Protein AF-A0A8J5PQI6-F1 (afdb_monomer_lite)

Structure (mmCIF, N/CA/C/O backbone):
data_AF-A0A8J5PQI6-F1
#
_entry.id   AF-A0A8J5PQI6-F1
#
loop_
_atom_site.group_PDB
_atom_site.id
_atom_site.type_symbol
_atom_site.label_atom_id
_atom_site.label_alt_id
_atom_site.label_comp_id
_atom_site.label_asym_id
_atom_site.label_entity_id
_atom_site.label_seq_id
_atom_site.pdbx_PDB_ins_code
_atom_site.Cartn_x
_atom_site.Cartn_y
_atom_site.Cartn_z
_atom_site.occupancy
_atom_site.B_iso_or_equiv
_atom_site.auth_seq_id
_atom_site.auth_comp_id
_atom_site.auth_asym_id
_atom_site.auth_atom_id
_atom_site.pdbx_PDB_model_num
ATOM 1 N N . MET A 1 1 ? -18.866 -1.120 0.565 1.00 41.25 1 MET A N 1
ATOM 2 C CA . MET A 1 1 ? -17.425 -1.013 0.230 1.00 41.25 1 MET A CA 1
ATOM 3 C C . MET A 1 1 ? -17.082 -1.383 -1.228 1.00 41.25 1 MET A C 1
ATOM 5 O O . MET A 1 1 ? -15.916 -1.559 -1.531 1.00 41.25 1 MET A O 1
ATOM 9 N N . ARG A 1 2 ? -18.044 -1.448 -2.173 1.00 30.72 2 ARG A N 1
ATOM 10 C CA . ARG A 1 2 ? -17.753 -1.680 -3.611 1.00 30.72 2 ARG A CA 1
ATOM 11 C C . ARG A 1 2 ? -17.511 -0.399 -4.426 1.00 30.72 2 ARG A C 1
ATOM 13 O O . ARG A 1 2 ? -16.930 -0.459 -5.500 1.00 30.72 2 ARG A O 1
ATOM 20 N N . ILE A 1 3 ? -17.918 0.765 -3.917 1.00 32.34 3 ILE A N 1
ATOM 21 C CA . ILE A 1 3 ? -17.946 2.001 -4.719 1.00 32.34 3 ILE A CA 1
ATOM 22 C C . ILE A 1 3 ? -16.570 2.688 -4.776 1.00 32.34 3 ILE A C 1
ATOM 24 O O . ILE A 1 3 ? -16.193 3.179 -5.831 1.00 32.34 3 ILE A O 1
ATOM 28 N N . CYS A 1 4 ? -15.764 2.646 -3.707 1.00 32.12 4 CYS A N 1
ATOM 29 C CA . CYS A 1 4 ? -14.487 3.379 -3.678 1.00 32.12 4 CYS A CA 1
ATOM 30 C C . CYS A 1 4 ? -13.298 2.649 -4.328 1.00 32.12 4 CYS A C 1
ATOM 32 O O . CYS A 1 4 ? -12.281 3.284 -4.578 1.00 32.12 4 CYS A O 1
ATOM 34 N N . LEU A 1 5 ? -13.414 1.343 -4.601 1.00 39.06 5 LEU A N 1
ATOM 35 C CA . LEU A 1 5 ? -12.342 0.540 -5.210 1.00 39.06 5 LEU A CA 1
ATOM 36 C C . LEU A 1 5 ? -12.597 0.212 -6.690 1.00 39.06 5 LEU A C 1
ATOM 38 O O . LEU A 1 5 ? -11.669 -0.182 -7.383 1.00 39.06 5 LEU A O 1
ATOM 42 N N . SER A 1 6 ? -13.823 0.375 -7.198 1.00 35.00 6 SER A N 1
ATOM 43 C CA . SER A 1 6 ? -14.183 -0.122 -8.538 1.00 35.00 6 SER A CA 1
ATOM 44 C C . SER A 1 6 ? -13.542 0.641 -9.702 1.00 35.00 6 SER A C 1
ATOM 46 O O . SER A 1 6 ? -13.240 0.025 -10.715 1.00 35.00 6 SER A O 1
ATOM 48 N N . LEU A 1 7 ? -13.282 1.946 -9.567 1.00 31.16 7 LEU A N 1
ATOM 49 C CA . LEU A 1 7 ? -12.680 2.741 -10.647 1.00 31.16 7 LEU A CA 1
ATOM 50 C C . LEU A 1 7 ? -11.146 2.710 -10.620 1.00 31.16 7 LEU A C 1
ATOM 52 O O . LEU A 1 7 ? -10.525 2.612 -11.670 1.00 31.16 7 LEU A O 1
ATOM 56 N N . THR A 1 8 ? -10.525 2.695 -9.436 1.00 46.41 8 THR A N 1
ATOM 57 C CA . THR A 1 8 ? -9.061 2.596 -9.321 1.00 46.41 8 THR A CA 1
ATOM 58 C C . THR A 1 8 ? -8.559 1.163 -9.502 1.00 46.41 8 THR A C 1
ATOM 60 O O . THR A 1 8 ? -7.495 0.973 -10.078 1.00 46.41 8 THR A O 1
ATOM 63 N N . SER A 1 9 ? -9.306 0.136 -9.065 1.00 48.19 9 SER A N 1
ATOM 64 C CA . SER A 1 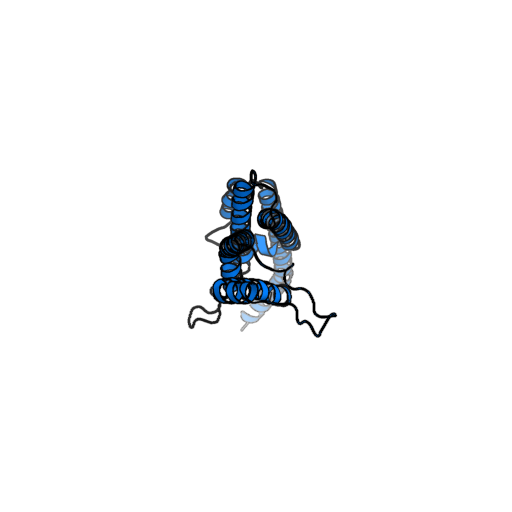9 ? -8.869 -1.263 -9.228 1.00 48.19 9 SER A CA 1
ATOM 65 C C . SER A 1 9 ? -8.753 -1.641 -10.708 1.00 48.19 9 SER A C 1
ATOM 67 O O . SER A 1 9 ? -7.755 -2.229 -11.105 1.00 48.19 9 SER A O 1
ATOM 69 N N . VAL A 1 10 ? -9.696 -1.225 -11.563 1.00 47.88 10 VAL A N 1
ATOM 70 C CA . VAL A 1 10 ? -9.650 -1.558 -13.000 1.00 47.88 10 VAL A CA 1
ATOM 71 C C . VAL A 1 10 ? -8.414 -0.954 -13.680 1.00 47.88 10 VAL A C 1
ATOM 73 O O . VAL A 1 10 ? -7.726 -1.662 -14.403 1.00 47.88 10 VAL A O 1
ATOM 76 N N . GLU A 1 11 ? -8.056 0.302 -13.407 1.00 49.53 11 GLU A N 1
ATOM 77 C CA . GLU A 1 11 ? -6.863 0.930 -14.006 1.00 49.53 11 GLU A CA 1
ATOM 78 C C . GLU A 1 11 ? -5.533 0.382 -13.448 1.00 49.53 11 GLU A C 1
ATOM 80 O O . GLU A 1 11 ? -4.571 0.188 -14.200 1.00 49.53 11 GLU A O 1
ATOM 85 N N . HIS A 1 12 ? -5.471 0.071 -12.148 1.00 55.47 12 HIS A N 1
ATOM 86 C CA . HIS A 1 12 ? -4.276 -0.516 -11.531 1.00 55.47 12 HIS A CA 1
ATOM 87 C C . HIS A 1 12 ? -3.997 -1.940 -12.029 1.00 55.47 12 HIS A C 1
ATOM 89 O O . HIS A 1 12 ? -2.841 -2.288 -12.274 1.00 55.47 12 HIS A O 1
ATOM 95 N N . LEU A 1 13 ? -5.042 -2.742 -12.243 1.00 59.75 13 LEU A N 1
ATOM 96 C CA . LEU A 1 13 ? -4.922 -4.087 -12.807 1.00 59.75 13 LEU A CA 1
ATOM 97 C C . LEU A 1 13 ? -4.457 -4.047 -14.263 1.00 59.75 13 LEU A C 1
ATOM 99 O O . LEU A 1 13 ? -3.536 -4.769 -14.629 1.00 59.75 13 LEU A O 1
ATOM 103 N N . LEU A 1 14 ? -4.990 -3.116 -15.058 1.00 67.75 14 LEU A N 1
ATOM 104 C CA . LEU A 1 14 ? -4.563 -2.925 -16.446 1.00 67.75 14 LEU A CA 1
ATOM 105 C C . LEU A 1 14 ? -3.082 -2.540 -16.566 1.00 67.75 14 LEU A C 1
ATOM 107 O O . LEU A 1 14 ? -2.435 -2.900 -17.547 1.00 67.75 14 LEU A O 1
ATOM 111 N N . THR A 1 15 ? -2.534 -1.809 -15.593 1.00 78.19 15 THR A N 1
ATOM 112 C CA . THR A 1 15 ? -1.112 -1.427 -15.597 1.00 78.19 15 THR A CA 1
ATOM 113 C C . THR A 1 15 ? -0.211 -2.628 -15.306 1.00 78.19 15 THR A C 1
ATOM 115 O O . THR A 1 15 ? 0.784 -2.831 -16.000 1.00 78.19 15 THR A O 1
ATOM 118 N N . TRP A 1 16 ? -0.588 -3.454 -14.327 1.00 85.88 16 TRP A N 1
ATOM 119 C CA . TRP A 1 16 ? 0.110 -4.700 -14.006 1.00 85.88 16 TRP A CA 1
ATOM 120 C C . TRP A 1 16 ? 0.063 -5.707 -15.165 1.00 85.88 16 TRP A C 1
ATOM 122 O O . TRP A 1 16 ? 1.098 -6.240 -15.561 1.00 85.88 16 TRP A O 1
ATOM 132 N N . ASP A 1 17 ? -1.110 -5.900 -15.771 1.00 87.56 17 ASP A N 1
ATOM 133 C CA . ASP A 1 17 ? -1.291 -6.823 -16.895 1.00 87.56 17 ASP A CA 1
ATOM 134 C C . ASP A 1 17 ? -0.472 -6.389 -18.121 1.00 87.56 17 ASP A C 1
ATOM 136 O O . ASP A 1 17 ? 0.133 -7.219 -18.799 1.00 87.56 17 ASP A O 1
ATOM 140 N N . ARG A 1 18 ? -0.384 -5.076 -18.387 1.00 88.88 18 ARG A N 1
ATOM 141 C CA . ARG A 1 18 ? 0.481 -4.528 -19.446 1.00 88.88 18 ARG A CA 1
ATOM 142 C C . ARG A 1 18 ? 1.963 -4.748 -19.163 1.00 88.88 18 ARG A C 1
ATOM 144 O O . ARG A 1 18 ? 2.703 -5.026 -20.102 1.00 88.88 18 ARG A O 1
ATOM 151 N N . LEU A 1 19 ? 2.390 -4.616 -17.908 1.00 91.44 19 LEU A N 1
ATOM 152 C CA . LEU A 1 19 ? 3.777 -4.846 -17.507 1.00 91.44 19 LEU A CA 1
ATOM 153 C C . LEU A 1 19 ? 4.169 -6.315 -17.697 1.00 91.44 19 LEU A C 1
ATOM 155 O O . LEU A 1 19 ? 5.186 -6.587 -18.328 1.00 91.44 19 LEU A O 1
ATOM 159 N N . ILE A 1 20 ? 3.337 -7.251 -17.228 1.00 93.31 20 ILE A N 1
ATOM 160 C CA . ILE A 1 20 ? 3.551 -8.688 -17.458 1.00 93.31 20 ILE A CA 1
ATOM 161 C C . ILE A 1 20 ? 3.620 -8.975 -18.953 1.00 93.31 20 ILE A C 1
ATOM 163 O O . ILE A 1 20 ? 4.583 -9.581 -19.415 1.00 93.31 20 ILE A O 1
ATOM 167 N N . LEU A 1 21 ? 2.637 -8.496 -19.717 1.00 92.81 21 LEU A N 1
ATOM 168 C CA . LEU A 1 21 ? 2.587 -8.732 -21.155 1.00 92.81 21 LEU A CA 1
ATOM 169 C C . LEU A 1 21 ? 3.837 -8.191 -21.865 1.00 92.81 21 LEU A C 1
ATOM 171 O O . LEU A 1 21 ? 4.369 -8.843 -22.761 1.00 92.81 21 LEU A O 1
ATOM 175 N N . ALA A 1 22 ? 4.321 -7.011 -21.471 1.00 93.06 22 ALA A N 1
ATOM 176 C CA . ALA A 1 22 ? 5.539 -6.434 -22.029 1.00 93.06 22 ALA A CA 1
ATOM 177 C C . ALA A 1 22 ? 6.772 -7.306 -21.743 1.00 93.06 22 ALA A C 1
ATOM 179 O O . ALA A 1 22 ? 7.586 -7.510 -22.642 1.00 93.06 22 ALA A O 1
ATOM 180 N N . LEU A 1 23 ? 6.889 -7.851 -20.528 1.00 94.62 23 LEU A N 1
ATOM 181 C CA . LEU A 1 23 ? 7.983 -8.748 -20.147 1.00 94.62 23 LEU A CA 1
ATOM 182 C C . LEU A 1 23 ? 7.899 -10.101 -20.872 1.00 94.62 23 LEU A C 1
ATOM 184 O O . LEU A 1 23 ? 8.908 -10.586 -21.381 1.00 94.62 23 LEU A O 1
ATOM 188 N N . GLU A 1 24 ? 6.705 -10.683 -21.002 1.00 96.00 24 GLU A N 1
ATOM 189 C CA . GLU A 1 24 ? 6.484 -11.928 -21.756 1.00 96.00 24 GLU A CA 1
ATOM 190 C C . GLU A 1 24 ? 6.818 -11.771 -23.246 1.00 96.00 24 GLU A C 1
ATOM 192 O O . GLU A 1 24 ? 7.353 -12.682 -23.879 1.00 96.00 24 GLU A O 1
ATOM 197 N N . LEU A 1 25 ? 6.537 -10.595 -23.812 1.00 96.19 25 LEU A N 1
ATOM 198 C CA . LEU A 1 25 ? 6.816 -10.270 -25.209 1.00 96.19 25 LEU A CA 1
ATOM 199 C C . LEU A 1 25 ? 8.197 -9.641 -25.428 1.00 96.19 25 LEU A C 1
ATOM 201 O O . LEU A 1 25 ? 8.474 -9.210 -26.551 1.00 96.19 25 LEU A O 1
ATOM 205 N N . ARG A 1 26 ? 9.081 -9.613 -24.421 1.00 95.69 26 ARG A N 1
ATOM 206 C CA . ARG A 1 26 ? 10.391 -8.945 -24.495 1.00 95.69 26 ARG A CA 1
ATOM 207 C C . ARG A 1 26 ? 11.166 -9.300 -25.764 1.00 95.69 26 ARG A C 1
ATOM 209 O O . ARG A 1 26 ? 11.516 -8.409 -26.531 1.00 95.69 26 ARG A O 1
ATOM 216 N N . SER A 1 27 ? 11.347 -10.590 -26.058 1.00 95.50 27 SER A N 1
ATOM 217 C CA . SER A 1 27 ? 12.086 -11.028 -27.254 1.00 95.50 27 SER A CA 1
ATOM 218 C C . SER A 1 27 ? 11.424 -10.593 -28.566 1.00 95.50 27 SER A C 1
ATOM 220 O O . SER A 1 27 ? 12.111 -10.282 -29.538 1.00 95.50 27 SER A O 1
ATOM 222 N N . ALA A 1 28 ? 10.089 -10.555 -28.616 1.00 96.31 28 ALA A N 1
ATOM 223 C CA . ALA A 1 28 ? 9.358 -10.090 -29.792 1.00 96.31 28 ALA A CA 1
ATOM 224 C C . ALA A 1 28 ? 9.488 -8.568 -29.969 1.00 96.31 28 ALA A C 1
ATOM 226 O O . ALA A 1 28 ? 9.642 -8.094 -31.096 1.00 96.31 28 ALA A O 1
ATOM 227 N N . ILE A 1 29 ? 9.471 -7.813 -28.867 1.00 95.00 29 ILE A N 1
ATOM 228 C CA . ILE A 1 29 ? 9.641 -6.357 -28.855 1.00 95.00 29 ILE A CA 1
ATOM 229 C C . ILE A 1 29 ? 11.070 -5.980 -29.258 1.00 95.00 29 ILE A C 1
ATOM 231 O O . ILE A 1 29 ? 11.240 -5.151 -30.148 1.00 95.00 29 ILE A O 1
ATOM 235 N N . GLU A 1 30 ? 12.089 -6.623 -28.688 1.00 95.19 30 GLU A N 1
ATOM 236 C CA . GLU A 1 30 ? 13.496 -6.415 -29.062 1.00 95.19 30 GLU A CA 1
ATOM 237 C C . GLU A 1 30 ? 13.727 -6.750 -30.548 1.00 95.19 30 GLU A C 1
ATOM 239 O O . GLU A 1 30 ? 14.368 -5.991 -31.283 1.00 95.19 30 GLU A O 1
ATOM 244 N N . LEU A 1 31 ? 13.130 -7.844 -31.042 1.00 96.06 31 LEU A N 1
ATOM 245 C CA . LEU A 1 31 ? 13.183 -8.191 -32.461 1.00 96.06 31 LEU A CA 1
ATOM 246 C C . LEU A 1 31 ? 12.521 -7.117 -33.334 1.00 96.06 31 LEU A C 1
ATOM 248 O O . LEU A 1 31 ? 13.078 -6.747 -34.370 1.00 96.06 31 LEU A O 1
ATOM 252 N N . TYR A 1 32 ? 11.358 -6.606 -32.930 1.00 94.50 32 TYR A N 1
ATOM 253 C CA . TYR A 1 32 ? 10.675 -5.522 -33.633 1.00 94.50 32 TYR A CA 1
ATOM 254 C C . TYR A 1 32 ? 11.525 -4.247 -33.666 1.00 94.50 32 TYR A C 1
ATOM 256 O O . TYR A 1 32 ? 11.736 -3.701 -34.747 1.00 94.50 32 TYR A O 1
ATOM 264 N N . GLN A 1 33 ? 12.081 -3.821 -32.527 1.00 94.12 33 GLN A N 1
ATOM 265 C CA . GLN A 1 33 ? 12.976 -2.662 -32.428 1.00 94.12 33 GLN A CA 1
ATOM 266 C C . GLN A 1 33 ? 14.192 -2.811 -33.352 1.00 94.12 33 GLN A C 1
ATOM 268 O O . GLN A 1 33 ? 14.524 -1.882 -34.086 1.00 94.12 33 GLN A O 1
ATOM 273 N N . SER A 1 34 ? 14.804 -4.002 -33.401 1.00 93.44 34 SER A N 1
ATOM 274 C CA . SER A 1 34 ? 15.970 -4.270 -34.259 1.00 93.44 34 SER A CA 1
ATOM 275 C C . SER A 1 34 ? 15.668 -4.191 -35.762 1.00 93.44 34 SER A C 1
ATOM 277 O O . SER A 1 34 ? 16.551 -3.889 -36.564 1.00 93.44 34 SER A O 1
ATOM 279 N N . ARG A 1 35 ? 14.423 -4.480 -36.158 1.00 93.38 35 ARG A N 1
ATOM 280 C CA . ARG A 1 35 ? 13.982 -4.515 -37.561 1.00 93.38 35 ARG A CA 1
ATOM 281 C C . ARG A 1 35 ? 13.253 -3.249 -37.993 1.00 93.38 35 ARG A C 1
ATOM 283 O O . ARG A 1 35 ? 12.969 -3.099 -39.182 1.00 93.38 35 ARG A O 1
ATOM 290 N N . TRP A 1 36 ? 12.913 -2.375 -37.053 1.00 91.56 36 TRP A N 1
ATOM 291 C CA . TRP A 1 36 ? 12.122 -1.191 -37.331 1.00 91.56 36 TRP A CA 1
ATOM 292 C C . TRP A 1 36 ? 12.868 -0.238 -38.267 1.00 91.56 36 TRP A C 1
ATOM 294 O O . TRP A 1 36 ? 14.055 0.043 -38.106 1.00 91.56 36 TRP A O 1
ATOM 304 N N . GLN A 1 37 ? 12.141 0.286 -39.249 1.00 87.56 37 GLN A N 1
ATOM 305 C CA . GLN A 1 37 ? 12.618 1.316 -40.160 1.00 87.56 37 GLN A CA 1
ATOM 306 C C . GLN A 1 37 ? 11.510 2.343 -40.344 1.00 87.56 37 GLN A C 1
ATOM 308 O O . GLN A 1 37 ? 10.354 1.975 -40.570 1.00 87.56 37 GLN A O 1
ATOM 313 N N . LYS A 1 38 ? 11.857 3.633 -40.298 1.00 84.38 38 LYS A N 1
ATOM 314 C CA . LYS A 1 38 ? 10.884 4.690 -40.575 1.00 84.38 38 LYS A CA 1
ATOM 315 C C . LYS A 1 38 ? 10.358 4.542 -42.013 1.00 84.38 38 LYS A C 1
ATOM 317 O O . LYS A 1 38 ? 11.173 4.501 -42.943 1.00 84.38 38 LYS A O 1
ATOM 322 N N . PRO A 1 39 ? 9.030 4.498 -42.231 1.00 85.06 39 PRO A N 1
ATOM 323 C CA . PRO A 1 39 ? 8.469 4.454 -43.574 1.00 85.06 39 PRO A CA 1
ATOM 324 C C . PRO A 1 39 ? 8.935 5.657 -44.402 1.00 85.06 39 PRO A C 1
ATOM 326 O O . PRO A 1 39 ? 8.691 6.807 -44.045 1.00 85.06 39 PRO A O 1
ATOM 329 N N . LYS A 1 40 ? 9.600 5.400 -45.535 1.00 80.75 40 LYS A N 1
ATOM 330 C CA . LYS A 1 40 ? 10.146 6.461 -46.404 1.00 80.75 40 LYS A CA 1
ATOM 331 C C . LYS A 1 40 ? 9.062 7.338 -47.042 1.00 80.75 40 LYS A C 1
ATOM 333 O O . LYS A 1 40 ? 9.328 8.490 -47.362 1.00 80.75 40 LYS A O 1
ATOM 338 N N . ASN A 1 41 ? 7.857 6.791 -47.211 1.00 82.50 41 ASN A N 1
ATOM 339 C CA . ASN A 1 41 ? 6.749 7.427 -47.929 1.00 82.50 41 ASN A CA 1
ATOM 340 C C . ASN A 1 41 ? 5.734 8.120 -47.003 1.00 82.50 41 ASN A C 1
ATOM 342 O O . ASN A 1 41 ? 4.740 8.646 -47.492 1.00 82.50 41 ASN A O 1
ATOM 346 N N . ASP A 1 42 ? 5.969 8.121 -45.689 1.00 79.56 42 ASP A N 1
ATOM 347 C CA . ASP A 1 42 ? 5.118 8.794 -44.707 1.00 79.56 42 ASP A CA 1
ATOM 348 C C . ASP A 1 42 ? 5.997 9.645 -43.772 1.00 79.56 42 ASP A C 1
ATOM 350 O O . ASP A 1 42 ? 6.470 9.174 -42.733 1.00 79.56 42 ASP A O 1
ATOM 354 N N . PRO A 1 43 ? 6.282 10.905 -44.147 1.00 72.19 43 PRO A N 1
ATOM 355 C CA . PRO A 1 43 ? 7.120 11.786 -43.340 1.00 72.19 43 PRO A CA 1
ATOM 356 C C . PRO A 1 43 ? 6.465 12.168 -42.002 1.00 72.19 43 PRO A C 1
ATOM 358 O O . PRO A 1 43 ? 7.193 12.509 -41.063 1.00 72.19 43 PRO A O 1
ATOM 361 N N . VAL A 1 44 ? 5.131 12.067 -41.900 1.00 83.06 44 VAL A N 1
ATOM 362 C CA . VAL A 1 44 ? 4.343 12.333 -40.682 1.00 83.06 44 VAL A CA 1
ATOM 363 C C . VAL A 1 44 ? 4.418 11.155 -39.706 1.00 83.06 44 VAL A C 1
ATOM 365 O O . VAL A 1 44 ? 4.156 11.328 -38.515 1.00 83.06 44 VAL A O 1
ATOM 368 N N . HIS A 1 45 ? 4.845 9.977 -40.171 1.00 81.38 45 HIS A N 1
ATOM 369 C CA . HIS A 1 45 ? 4.993 8.805 -39.323 1.00 81.38 45 HIS A CA 1
ATOM 370 C C . HIS A 1 45 ? 5.904 9.092 -38.124 1.00 81.38 45 HIS A C 1
ATOM 372 O O . HIS A 1 45 ? 7.051 9.542 -38.279 1.00 81.38 45 HIS A O 1
ATOM 378 N N . ARG A 1 46 ? 5.387 8.819 -36.919 1.00 84.94 46 ARG A N 1
ATOM 379 C CA . ARG A 1 46 ? 6.122 8.996 -35.663 1.00 84.94 46 ARG A CA 1
ATOM 380 C C . ARG A 1 46 ? 7.397 8.158 -35.700 1.00 84.94 46 ARG A C 1
ATOM 382 O O . ARG A 1 46 ? 7.383 6.987 -36.072 1.00 84.94 46 ARG A O 1
ATOM 389 N N . ASP A 1 47 ? 8.501 8.776 -35.305 1.00 84.75 47 ASP A N 1
ATOM 390 C CA . ASP A 1 47 ? 9.763 8.076 -35.104 1.00 84.75 47 ASP A CA 1
ATOM 391 C C . ASP A 1 47 ? 9.717 7.321 -33.771 1.00 84.75 47 ASP A C 1
ATOM 393 O O . ASP A 1 47 ? 9.651 7.950 -32.714 1.00 84.75 47 ASP A O 1
ATOM 397 N N . LEU A 1 48 ? 9.707 5.987 -33.838 1.00 87.69 48 LEU A N 1
ATOM 398 C CA . LEU A 1 48 ? 9.599 5.116 -32.666 1.00 87.69 48 LEU A CA 1
ATOM 399 C C . LEU A 1 48 ? 10.953 4.830 -32.010 1.00 87.69 48 LEU A C 1
ATOM 401 O O . LEU A 1 48 ? 10.972 4.286 -30.913 1.00 87.69 48 LEU A O 1
ATOM 405 N N . THR A 1 49 ? 12.079 5.202 -32.631 1.00 87.00 49 THR A N 1
ATOM 406 C CA . THR A 1 49 ? 13.423 4.915 -32.083 1.00 87.00 49 THR A CA 1
ATOM 407 C C . THR A 1 49 ? 13.660 5.549 -30.721 1.00 87.00 49 THR A C 1
ATOM 409 O O . THR A 1 49 ? 14.399 5.008 -29.906 1.00 87.00 49 THR A O 1
ATOM 412 N N . LYS A 1 50 ? 12.999 6.680 -30.457 1.00 85.25 50 LYS A N 1
ATOM 413 C CA . LYS A 1 50 ? 13.049 7.382 -29.169 1.00 85.25 50 LYS A CA 1
ATOM 414 C C . LYS A 1 50 ? 12.306 6.652 -28.051 1.00 85.25 50 LYS A C 1
ATOM 416 O O . LYS A 1 50 ? 12.531 6.968 -26.893 1.00 85.25 50 LYS A O 1
ATOM 421 N N . ASP A 1 51 ? 11.434 5.710 -28.405 1.00 88.38 51 ASP A N 1
ATOM 422 C CA . ASP A 1 51 ? 10.636 4.911 -27.476 1.00 88.38 51 ASP A CA 1
ATOM 423 C C . ASP A 1 51 ? 11.216 3.487 -27.313 1.00 88.38 51 ASP A C 1
ATOM 425 O O . ASP A 1 51 ? 10.553 2.597 -26.778 1.00 88.38 51 ASP A O 1
ATOM 429 N N . PHE A 1 52 ? 12.423 3.22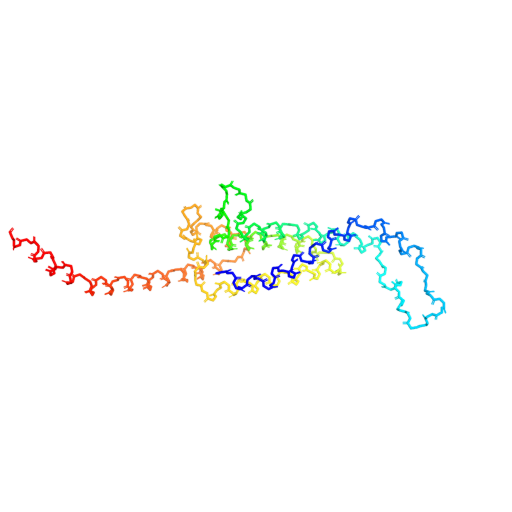4 -27.830 1.00 93.50 52 PHE A N 1
ATOM 430 C CA . PHE A 1 52 ? 13.044 1.906 -27.719 1.00 93.50 52 PHE A CA 1
ATOM 431 C C . PHE A 1 52 ? 13.578 1.676 -26.311 1.00 93.50 52 PHE A C 1
ATOM 433 O O . PHE A 1 52 ? 14.347 2.470 -25.782 1.00 93.50 52 PHE A O 1
ATOM 440 N N . LEU A 1 53 ? 13.185 0.539 -25.749 1.00 93.69 53 LEU A N 1
ATOM 441 C CA . LEU A 1 53 ? 13.651 0.058 -24.459 1.00 93.69 53 LEU A CA 1
ATOM 442 C C . LEU A 1 53 ? 15.066 -0.504 -24.596 1.00 93.69 53 LEU A C 1
ATOM 444 O O . LEU A 1 53 ? 15.314 -1.443 -25.354 1.00 93.69 53 LEU A O 1
ATOM 448 N N . SER A 1 54 ? 15.989 0.072 -23.840 1.00 94.19 54 SER A N 1
ATOM 449 C CA . SER A 1 54 ? 17.341 -0.433 -23.652 1.00 94.19 54 SER A CA 1
ATOM 450 C C . SER A 1 54 ? 17.366 -1.612 -22.674 1.00 94.19 54 SER A C 1
ATOM 452 O O . SER A 1 54 ? 16.398 -1.899 -21.971 1.00 94.19 54 SER A O 1
ATOM 454 N N . ALA A 1 55 ? 18.513 -2.291 -22.577 1.00 94.31 55 ALA A N 1
ATOM 455 C CA . ALA A 1 55 ? 18.709 -3.346 -21.581 1.00 94.31 55 ALA A CA 1
ATOM 456 C C . ALA A 1 55 ? 18.530 -2.845 -20.133 1.00 94.31 55 ALA A C 1
ATOM 458 O O . ALA A 1 55 ? 18.100 -3.614 -19.277 1.00 94.31 55 ALA A O 1
ATOM 459 N N . VAL A 1 56 ? 18.839 -1.568 -19.872 1.00 93.75 56 VAL A N 1
ATOM 460 C CA . VAL A 1 56 ? 18.648 -0.935 -18.559 1.00 93.75 56 VAL A CA 1
ATOM 461 C C . VAL A 1 56 ? 17.162 -0.731 -18.279 1.00 93.75 56 VAL A C 1
ATOM 463 O O . VAL A 1 56 ? 16.705 -1.078 -17.194 1.00 93.75 56 VAL A O 1
ATOM 466 N N . ASP A 1 57 ? 16.398 -0.270 -19.272 1.00 94.31 57 ASP A N 1
ATOM 467 C CA . ASP A 1 57 ? 14.949 -0.077 -19.129 1.00 94.31 57 ASP A CA 1
ATOM 468 C C . ASP A 1 57 ? 14.241 -1.411 -18.856 1.00 94.31 57 ASP A C 1
ATOM 470 O O . ASP A 1 57 ? 13.374 -1.495 -17.991 1.00 94.31 57 ASP A O 1
ATOM 474 N N . TRP A 1 58 ? 14.650 -2.489 -19.536 1.00 96.06 58 TRP A N 1
ATOM 475 C CA . TRP A 1 58 ? 14.126 -3.831 -19.264 1.00 96.06 58 TRP A CA 1
ATOM 476 C C . TRP A 1 58 ? 14.417 -4.305 -17.840 1.00 96.06 58 TRP A C 1
ATOM 478 O O . TRP A 1 58 ? 13.525 -4.848 -17.189 1.00 96.06 58 TRP A O 1
ATOM 488 N N . ALA A 1 59 ? 15.635 -4.077 -17.341 1.00 95.19 59 ALA A N 1
ATOM 489 C CA . ALA A 1 59 ? 15.988 -4.416 -15.965 1.00 95.19 59 ALA A CA 1
ATOM 490 C C . ALA A 1 59 ? 15.164 -3.604 -14.950 1.00 95.19 59 ALA A C 1
ATOM 492 O O . ALA A 1 59 ? 14.742 -4.132 -13.921 1.00 95.19 59 ALA A O 1
ATOM 493 N N . GLU A 1 60 ? 14.885 -2.333 -15.245 1.00 94.38 60 GLU A N 1
ATOM 494 C CA . GLU A 1 60 ? 14.040 -1.491 -14.398 1.00 94.38 60 GLU A CA 1
ATOM 495 C C . GLU A 1 60 ? 12.571 -1.954 -14.400 1.00 94.38 60 GLU A C 1
ATOM 497 O O . GLU A 1 60 ? 11.941 -2.015 -13.341 1.00 94.38 60 GLU A O 1
ATOM 502 N N . LEU A 1 61 ? 12.033 -2.365 -15.556 1.00 95.12 61 LEU A N 1
ATOM 503 C CA . LEU A 1 61 ? 10.690 -2.950 -15.669 1.00 95.12 61 LEU A CA 1
ATOM 504 C C . LEU A 1 61 ? 10.554 -4.262 -14.883 1.00 95.12 61 LEU A C 1
ATOM 506 O O . LEU A 1 61 ? 9.549 -4.460 -14.198 1.00 95.12 61 LEU A O 1
ATOM 510 N N . GLU A 1 62 ? 11.556 -5.141 -14.943 1.00 95.94 62 GLU A N 1
ATOM 511 C CA . GLU A 1 62 ? 11.596 -6.375 -14.142 1.00 95.94 62 GLU A CA 1
ATOM 512 C C . GLU A 1 62 ? 11.599 -6.058 -12.641 1.00 95.94 62 GLU A C 1
ATOM 514 O O . GLU A 1 62 ? 10.837 -6.645 -11.870 1.00 95.94 62 GLU A O 1
ATOM 519 N N . ARG A 1 63 ? 12.367 -5.044 -12.231 1.00 95.38 63 ARG A N 1
ATOM 520 C CA . ARG A 1 63 ? 12.406 -4.588 -10.839 1.00 95.38 63 ARG A CA 1
ATOM 521 C C . ARG A 1 63 ? 11.049 -4.062 -10.361 1.00 95.38 63 ARG A C 1
ATOM 523 O O . ARG A 1 63 ? 10.605 -4.401 -9.263 1.00 95.38 63 ARG A O 1
ATOM 530 N N . PHE A 1 64 ? 10.358 -3.274 -11.188 1.00 94.56 64 PHE A N 1
ATOM 531 C CA . PHE A 1 64 ? 8.986 -2.840 -10.909 1.00 94.56 64 PHE A CA 1
ATOM 532 C C . PHE A 1 64 ? 8.012 -4.010 -10.818 1.00 94.56 64 PHE A C 1
ATOM 534 O O . PHE A 1 64 ? 7.170 -4.027 -9.919 1.00 94.56 64 PHE A O 1
ATOM 541 N N . HIS A 1 65 ? 8.122 -4.986 -11.719 1.00 94.44 65 HIS A N 1
ATOM 542 C CA . HIS A 1 65 ? 7.288 -6.180 -11.688 1.00 94.44 65 HIS A CA 1
ATOM 543 C C . HIS A 1 65 ? 7.454 -6.921 -10.358 1.00 94.44 65 HIS A C 1
ATOM 545 O O . HIS A 1 65 ? 6.472 -7.195 -9.665 1.00 94.44 65 HIS A O 1
ATOM 551 N N . ASP A 1 66 ? 8.689 -7.184 -9.946 1.00 94.81 66 ASP A N 1
ATOM 552 C CA . ASP A 1 66 ? 8.948 -7.934 -8.720 1.00 94.81 66 ASP A CA 1
ATOM 553 C C . ASP A 1 66 ? 8.453 -7.189 -7.476 1.00 94.81 66 ASP A C 1
ATOM 555 O O . ASP A 1 66 ? 7.848 -7.796 -6.585 1.00 94.81 66 ASP A O 1
ATOM 559 N N . PHE A 1 67 ? 8.619 -5.864 -7.453 1.00 95.06 67 PHE A N 1
ATOM 560 C CA . PHE A 1 67 ? 8.128 -5.023 -6.367 1.00 95.06 67 PHE A CA 1
ATOM 561 C C . PHE A 1 67 ? 6.592 -4.961 -6.298 1.00 95.06 67 PHE A C 1
ATOM 563 O O . PHE A 1 67 ? 6.015 -5.054 -5.213 1.00 95.06 67 PHE A O 1
ATOM 570 N N . LEU A 1 68 ? 5.910 -4.824 -7.440 1.00 93.19 68 LEU A N 1
ATOM 571 C CA . LEU A 1 68 ? 4.452 -4.659 -7.503 1.00 93.19 68 LEU A CA 1
ATOM 572 C C . LEU A 1 68 ? 3.682 -5.984 -7.388 1.00 93.19 68 LEU A C 1
ATOM 574 O O . LEU A 1 68 ? 2.498 -5.980 -7.040 1.00 93.19 68 LEU A O 1
ATOM 578 N N . LYS A 1 69 ? 4.333 -7.131 -7.597 1.00 91.50 69 LYS A N 1
ATOM 579 C CA . LYS A 1 69 ? 3.720 -8.462 -7.468 1.00 91.50 69 LYS A CA 1
ATOM 580 C C . LYS A 1 69 ? 2.933 -8.676 -6.164 1.00 91.50 69 LYS A C 1
ATOM 582 O O . LYS A 1 69 ? 1.770 -9.087 -6.245 1.00 91.50 69 LYS A O 1
ATOM 587 N N . PRO A 1 70 ? 3.483 -8.406 -4.962 1.00 91.12 70 PRO A N 1
ATOM 588 C CA . PRO A 1 70 ? 2.716 -8.524 -3.722 1.00 91.12 70 PRO A CA 1
ATOM 589 C C . PRO A 1 70 ? 1.495 -7.593 -3.672 1.00 91.12 70 PRO A C 1
ATOM 591 O O . PRO A 1 70 ? 0.457 -7.996 -3.151 1.00 91.12 70 PRO A O 1
ATOM 594 N N . PHE A 1 71 ? 1.578 -6.389 -4.246 1.00 90.50 71 PHE A N 1
ATOM 595 C CA . PHE A 1 71 ? 0.468 -5.430 -4.290 1.00 90.50 71 PHE A CA 1
ATOM 596 C C . PHE A 1 71 ? -0.690 -5.957 -5.130 1.00 90.50 71 PHE A C 1
ATOM 598 O O . PHE A 1 71 ? -1.846 -5.892 -4.705 1.00 90.50 71 PHE A O 1
ATOM 605 N N . TYR A 1 72 ? -0.376 -6.517 -6.299 1.00 88.31 72 TYR A N 1
ATOM 606 C CA . TYR A 1 72 ? -1.364 -7.135 -7.173 1.00 88.31 72 TYR A CA 1
ATOM 607 C C . TYR A 1 72 ? -2.082 -8.291 -6.468 1.00 88.31 72 TYR A C 1
ATOM 609 O O . TYR A 1 72 ? -3.312 -8.304 -6.387 1.00 88.31 72 TYR A O 1
ATOM 617 N N . ILE A 1 73 ? -1.318 -9.228 -5.893 1.00 87.00 73 ILE A N 1
ATOM 618 C CA . ILE A 1 73 ? -1.869 -10.403 -5.203 1.00 87.00 73 ILE A CA 1
ATOM 619 C C . ILE A 1 73 ? -2.778 -9.977 -4.049 1.00 87.00 73 ILE A C 1
ATOM 621 O O . ILE A 1 73 ? -3.891 -10.492 -3.919 1.00 87.00 73 ILE A O 1
ATOM 625 N N . LEU A 1 74 ? -2.330 -9.033 -3.219 1.00 87.94 74 LEU A N 1
ATOM 626 C CA . LEU A 1 74 ? -3.099 -8.563 -2.069 1.00 87.94 74 LEU A CA 1
ATOM 627 C C . LEU A 1 74 ? -4.364 -7.824 -2.491 1.00 87.94 74 LEU A C 1
ATOM 629 O O . LEU A 1 74 ? -5.430 -8.101 -1.950 1.00 87.94 74 LEU A O 1
ATOM 633 N N . THR A 1 75 ? -4.282 -6.957 -3.498 1.00 86.38 75 THR A N 1
ATOM 634 C CA . THR A 1 75 ? -5.456 -6.241 -4.016 1.00 86.38 75 THR A CA 1
ATOM 635 C C . THR A 1 75 ? -6.489 -7.223 -4.562 1.00 86.38 75 THR A C 1
ATOM 637 O O . THR A 1 75 ? -7.662 -7.130 -4.210 1.00 86.38 75 THR A O 1
ATOM 640 N N . LYS A 1 76 ? -6.057 -8.230 -5.333 1.00 84.31 76 LYS A N 1
ATOM 641 C CA . LYS A 1 76 ? -6.939 -9.301 -5.819 1.00 84.31 76 LYS A CA 1
ATOM 642 C C . LYS A 1 76 ? -7.528 -10.157 -4.709 1.00 84.31 76 LYS A C 1
ATOM 644 O O . LYS A 1 76 ? -8.690 -10.548 -4.779 1.00 84.31 76 LYS A O 1
ATOM 649 N N . THR A 1 77 ? -6.755 -10.423 -3.667 1.00 83.69 77 THR A N 1
ATOM 650 C CA . THR A 1 77 ? -7.237 -11.160 -2.495 1.00 83.69 77 THR A CA 1
ATOM 651 C C . THR A 1 77 ? -8.313 -10.357 -1.759 1.00 83.69 77 THR A C 1
ATOM 653 O O . THR A 1 77 ? -9.371 -10.895 -1.441 1.00 83.69 77 THR A O 1
ATOM 656 N N . MET A 1 78 ? -8.104 -9.048 -1.594 1.00 85.38 78 MET A N 1
ATOM 657 C CA . MET A 1 78 ? -9.038 -8.119 -0.947 1.00 85.38 78 MET A CA 1
ATOM 658 C C . MET A 1 78 ? -10.341 -7.879 -1.729 1.00 85.38 78 MET A C 1
ATOM 660 O O . MET A 1 78 ? -11.299 -7.360 -1.159 1.00 85.38 78 MET A O 1
ATOM 664 N N . GLU A 1 79 ? -10.434 -8.303 -2.995 1.00 83.06 79 GLU A N 1
ATOM 665 C CA . GLU A 1 79 ? -11.713 -8.384 -3.728 1.00 83.06 79 GLU A CA 1
ATOM 666 C C . GLU A 1 79 ? -12.638 -9.493 -3.167 1.00 83.06 79 GLU A C 1
ATOM 668 O O . GLU A 1 79 ? -13.793 -9.614 -3.578 1.00 83.06 79 GLU A O 1
ATOM 673 N N . GLY A 1 80 ? -12.145 -10.283 -2.205 1.00 74.69 80 GLY A N 1
ATOM 674 C CA . GLY A 1 80 ? -12.882 -11.285 -1.437 1.00 74.69 80 GLY A CA 1
ATOM 675 C C . GLY A 1 80 ? -12.913 -12.679 -2.050 1.00 74.69 80 GLY A C 1
ATOM 676 O O . GLY A 1 80 ? -13.547 -13.573 -1.494 1.00 74.69 80 GLY A O 1
ATOM 677 N N . ASN A 1 81 ? -12.223 -12.847 -3.185 1.00 62.19 81 ASN A N 1
ATOM 678 C CA . ASN A 1 81 ? -12.027 -14.091 -3.930 1.00 62.19 81 ASN A CA 1
ATOM 679 C C . ASN A 1 81 ? -13.209 -15.076 -3.838 1.00 62.19 81 ASN A C 1
ATOM 681 O O . ASN A 1 81 ? -13.050 -16.229 -3.446 1.00 62.19 81 ASN A O 1
ATOM 685 N N . ALA A 1 82 ? -14.398 -14.628 -4.252 1.00 57.81 82 ALA A N 1
ATOM 686 C CA . ALA A 1 82 ? -15.604 -15.460 -4.329 1.00 57.81 82 ALA A CA 1
ATOM 687 C C . ALA A 1 82 ? -15.556 -16.519 -5.454 1.00 57.81 82 ALA A C 1
ATOM 689 O O . ALA A 1 82 ? -16.551 -17.166 -5.755 1.00 57.81 82 ALA A O 1
ATOM 690 N N . SER A 1 83 ? -14.406 -16.665 -6.111 1.00 57.16 83 SER A N 1
ATOM 691 C CA . SER A 1 83 ? -14.198 -17.514 -7.285 1.00 57.16 83 SER A CA 1
ATOM 692 C C . SER A 1 83 ? -13.875 -18.973 -6.941 1.00 57.16 83 SER A C 1
ATOM 694 O O . SER A 1 83 ? -13.834 -19.808 -7.842 1.00 57.16 83 SER A O 1
ATOM 696 N N . LYS A 1 84 ? -13.614 -19.294 -5.665 1.00 63.53 84 LYS A N 1
ATOM 697 C CA . LYS A 1 84 ? -13.327 -20.660 -5.204 1.00 63.53 84 LYS A CA 1
ATOM 698 C C . LYS A 1 84 ? -14.522 -21.214 -4.416 1.00 63.53 84 LYS A C 1
ATOM 700 O O . LYS A 1 84 ? -14.825 -20.652 -3.362 1.00 63.53 84 LYS A O 1
ATOM 705 N N . PRO A 1 85 ? -15.146 -22.320 -4.868 1.00 65.31 85 PRO A N 1
ATOM 706 C CA . PRO A 1 85 ? -16.226 -22.967 -4.127 1.00 65.31 85 PRO A CA 1
ATOM 707 C C . PRO A 1 85 ? -15.782 -23.316 -2.702 1.00 65.31 85 PRO A C 1
ATOM 709 O O . PRO A 1 85 ? -14.759 -23.982 -2.527 1.00 65.31 85 PRO A O 1
ATOM 712 N N . GLY A 1 86 ? -16.522 -22.858 -1.689 1.00 68.19 86 GLY A N 1
ATOM 713 C CA . GLY A 1 86 ? -16.224 -23.133 -0.276 1.00 68.19 86 GLY A CA 1
ATOM 714 C C . GLY A 1 86 ? -15.186 -22.211 0.373 1.00 68.19 86 GLY A C 1
ATOM 715 O O . GLY A 1 86 ? -14.858 -22.399 1.543 1.00 68.19 86 GLY A O 1
ATOM 716 N N . ALA A 1 87 ? -14.682 -21.211 -0.352 1.00 59.88 87 ALA A N 1
ATOM 717 C CA . ALA A 1 87 ? -13.879 -20.117 0.197 1.00 59.88 87 ALA A CA 1
ATOM 718 C C . ALA A 1 87 ? -14.490 -18.743 -0.133 1.00 59.88 87 ALA A C 1
ATOM 720 O O . ALA A 1 87 ? -13.796 -17.723 -0.069 1.00 59.88 87 ALA A O 1
ATOM 721 N N . GLU A 1 88 ? -15.778 -18.702 -0.506 1.00 65.31 88 GLU A N 1
ATOM 722 C CA . GLU A 1 88 ? -16.443 -17.448 -0.836 1.00 65.31 88 GLU A CA 1
ATOM 723 C C . GLU A 1 88 ? -16.456 -16.504 0.373 1.00 65.31 88 GLU A C 1
ATOM 725 O O . GLU A 1 88 ? -16.925 -16.857 1.453 1.00 65.31 88 GLU A O 1
ATOM 730 N N . GLY A 1 89 ? -15.935 -15.286 0.196 1.00 64.38 89 GLY A N 1
ATOM 731 C CA . GLY A 1 89 ? -15.931 -14.273 1.254 1.00 64.38 89 GLY A CA 1
ATOM 732 C C . GLY A 1 89 ? -14.910 -14.512 2.370 1.00 64.38 89 GLY A C 1
ATOM 733 O O . GLY A 1 89 ? -14.998 -13.861 3.407 1.00 64.38 89 GLY A O 1
ATOM 734 N N . GLY A 1 90 ? -13.931 -15.404 2.167 1.00 74.31 90 GLY A N 1
ATOM 735 C CA . GLY A 1 90 ? -12.831 -15.617 3.118 1.00 74.31 90 GLY A CA 1
ATOM 736 C C . GLY A 1 90 ? -11.851 -14.441 3.232 1.00 74.31 90 GLY A C 1
ATOM 737 O O . GLY A 1 90 ? -11.019 -14.437 4.134 1.00 74.31 90 GLY A O 1
ATOM 738 N N . HIS A 1 91 ? -11.960 -13.460 2.333 1.00 81.75 91 HIS A N 1
ATOM 739 C CA . HIS A 1 91 ? -11.141 -12.252 2.303 1.00 81.75 91 HIS A CA 1
ATOM 740 C C . HIS A 1 91 ? -11.988 -11.002 2.023 1.00 81.75 91 HIS A C 1
ATOM 742 O O . HIS A 1 91 ? -13.161 -11.091 1.648 1.00 81.75 91 HIS A O 1
ATOM 748 N N . GLY A 1 92 ? -11.377 -9.824 2.144 1.00 83.31 92 GLY A N 1
ATOM 749 C CA . GLY A 1 92 ? -12.024 -8.535 1.886 1.00 83.31 92 GLY A CA 1
ATOM 750 C C . GLY A 1 92 ? -12.812 -8.000 3.082 1.00 83.31 92 GLY A C 1
ATOM 751 O O . GLY A 1 92 ? -13.590 -7.051 2.939 1.00 83.31 92 GLY A O 1
ATOM 752 N N . ALA A 1 93 ? -12.617 -8.582 4.266 1.00 88.94 93 ALA A N 1
ATOM 753 C CA . ALA A 1 93 ? -13.184 -8.056 5.492 1.00 88.94 93 ALA A CA 1
ATOM 754 C C . ALA A 1 93 ? -12.550 -6.699 5.838 1.00 88.94 93 ALA A C 1
ATOM 756 O O . ALA A 1 93 ? -11.386 -6.421 5.542 1.00 88.94 93 ALA A O 1
ATOM 757 N N . VAL A 1 94 ? -13.309 -5.832 6.513 1.00 91.00 94 VAL A N 1
ATOM 758 C CA . VAL A 1 94 ? -12.846 -4.473 6.850 1.00 91.00 94 VAL A CA 1
ATOM 759 C C . VAL A 1 94 ? -11.547 -4.506 7.666 1.00 91.00 94 VAL A C 1
ATOM 761 O O . VAL A 1 94 ? -10.642 -3.717 7.400 1.00 91.00 94 VAL A O 1
ATOM 764 N N . TRP A 1 95 ? -11.415 -5.458 8.595 1.00 90.94 95 TRP A N 1
ATOM 765 C CA . TRP A 1 95 ? -10.218 -5.617 9.426 1.00 90.94 95 TRP A CA 1
ATOM 766 C C . TRP A 1 95 ? -8.963 -6.007 8.623 1.00 90.94 95 TRP A C 1
ATOM 768 O O . TRP A 1 95 ? -7.853 -5.661 9.026 1.00 90.94 95 TRP A O 1
ATOM 778 N N . GLU A 1 96 ? -9.107 -6.673 7.470 1.00 91.94 96 GLU A N 1
ATOM 779 C CA . GLU A 1 96 ? -7.975 -7.035 6.602 1.00 91.94 96 GLU A CA 1
ATOM 780 C C . GLU A 1 96 ? -7.398 -5.824 5.863 1.00 91.94 96 GLU A C 1
ATOM 782 O O . GLU A 1 96 ? -6.251 -5.863 5.419 1.00 91.94 96 GLU A O 1
ATOM 787 N N . THR A 1 97 ? -8.164 -4.733 5.748 1.00 92.12 97 THR A N 1
ATOM 788 C CA . THR A 1 97 ? -7.757 -3.546 4.984 1.00 92.12 97 THR A CA 1
ATOM 789 C C . THR A 1 97 ? -6.507 -2.904 5.582 1.00 92.12 97 THR A C 1
ATOM 791 O O . THR A 1 97 ? -5.506 -2.770 4.881 1.00 92.12 97 THR A O 1
ATOM 794 N N . LEU A 1 98 ? -6.526 -2.568 6.880 1.00 93.38 98 LEU A N 1
ATOM 795 C CA . LEU A 1 98 ? -5.364 -1.962 7.544 1.00 93.38 98 LEU A CA 1
ATOM 796 C C . LEU A 1 98 ? -4.174 -2.911 7.571 1.00 93.38 98 LEU A C 1
ATOM 798 O O . LEU A 1 98 ? -3.070 -2.510 7.234 1.00 93.38 98 LEU A O 1
ATOM 802 N N . LYS 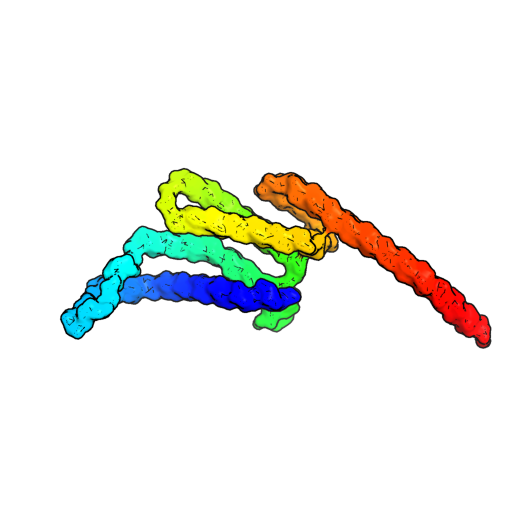A 1 99 ? -4.407 -4.193 7.859 1.00 92.19 99 LYS A N 1
ATOM 803 C CA . LYS A 1 99 ? -3.342 -5.200 7.835 1.00 92.19 99 LYS A CA 1
ATOM 804 C C . LYS A 1 99 ? -2.643 -5.301 6.484 1.00 92.19 99 LYS A C 1
ATOM 806 O O . LYS A 1 99 ? -1.427 -5.463 6.419 1.00 92.19 99 LYS A O 1
ATOM 811 N N . THR A 1 100 ? -3.423 -5.247 5.408 1.00 92.69 100 THR A N 1
ATOM 812 C CA . THR A 1 100 ? -2.891 -5.275 4.048 1.00 92.69 100 THR A CA 1
ATOM 813 C C . THR A 1 100 ? -2.072 -4.019 3.782 1.00 92.69 100 THR A C 1
ATOM 815 O O . THR A 1 100 ? -0.946 -4.126 3.308 1.00 92.69 100 THR A O 1
ATOM 818 N N . MET A 1 101 ? -2.590 -2.843 4.144 1.00 94.00 101 MET A N 1
ATOM 819 C CA . MET A 1 101 ? -1.855 -1.581 4.020 1.00 94.00 101 MET A CA 1
ATOM 820 C C . MET A 1 101 ? -0.547 -1.587 4.822 1.00 94.00 101 MET A C 1
ATOM 822 O O . MET A 1 101 ? 0.480 -1.191 4.280 1.00 94.00 101 MET A O 1
ATOM 826 N N . ASP A 1 102 ? -0.551 -2.120 6.046 1.00 94.81 102 ASP A N 1
ATOM 827 C CA . ASP A 1 102 ? 0.635 -2.212 6.908 1.00 94.81 102 ASP A CA 1
ATOM 828 C C . ASP A 1 102 ? 1.717 -3.098 6.286 1.00 94.81 102 ASP A C 1
ATOM 830 O O . ASP A 1 102 ? 2.902 -2.765 6.308 1.00 94.81 102 ASP A O 1
ATOM 834 N N . TYR A 1 103 ? 1.320 -4.211 5.663 1.00 93.94 103 TYR A N 1
ATOM 835 C CA . TYR A 1 103 ? 2.254 -5.048 4.916 1.00 93.94 103 TYR A CA 1
ATOM 836 C C . TYR A 1 103 ? 2.881 -4.289 3.737 1.00 93.94 103 TYR A C 1
ATOM 838 O O . TYR A 1 103 ? 4.096 -4.351 3.536 1.00 93.94 103 TYR A O 1
ATOM 846 N N . LEU A 1 104 ? 2.071 -3.550 2.969 1.00 94.06 104 LEU A N 1
ATOM 847 C CA . LEU A 1 104 ? 2.563 -2.744 1.848 1.00 94.06 104 LEU A CA 1
ATOM 848 C C . LEU A 1 104 ? 3.487 -1.614 2.321 1.00 94.06 104 LEU A C 1
ATOM 850 O O . LEU A 1 104 ? 4.488 -1.332 1.664 1.00 94.06 104 LEU A O 1
ATOM 854 N N . PHE A 1 105 ? 3.202 -1.018 3.479 1.00 94.50 105 PHE A N 1
ATOM 855 C CA . PHE A 1 105 ? 4.045 0.007 4.089 1.00 94.50 105 PHE A CA 1
ATOM 856 C C . PHE A 1 105 ? 5.435 -0.541 4.399 1.00 94.50 105 PHE A C 1
ATOM 858 O O . PHE A 1 105 ? 6.437 0.052 4.007 1.00 94.50 105 PHE A O 1
ATOM 865 N N . VAL A 1 106 ? 5.516 -1.716 5.027 1.00 94.00 106 VAL A N 1
ATOM 866 C CA . VAL A 1 106 ? 6.803 -2.372 5.297 1.00 94.00 106 VAL A CA 1
ATOM 867 C C . VAL A 1 106 ? 7.563 -2.657 3.997 1.00 94.00 106 VAL A C 1
ATOM 869 O O . VAL A 1 106 ? 8.779 -2.478 3.955 1.00 94.00 106 VAL A O 1
ATOM 872 N N . LYS A 1 107 ? 6.868 -3.041 2.916 1.00 95.00 107 LYS A N 1
ATOM 873 C CA . LYS A 1 107 ? 7.502 -3.269 1.608 1.00 95.00 107 LYS A CA 1
ATOM 874 C C . LYS A 1 107 ? 8.071 -2.007 0.986 1.00 95.00 107 LYS A C 1
ATOM 876 O O . LYS A 1 107 ? 9.206 -2.047 0.517 1.00 95.00 107 LYS A O 1
ATOM 881 N N . PHE A 1 108 ? 7.343 -0.896 1.015 1.00 95.31 108 PHE A N 1
ATOM 882 C CA . PHE A 1 108 ? 7.927 0.356 0.553 1.00 95.31 108 PHE A CA 1
ATOM 883 C C . PHE A 1 108 ? 9.061 0.836 1.467 1.00 95.31 108 PHE A C 1
ATOM 885 O O . PHE A 1 108 ? 10.013 1.410 0.957 1.00 95.31 108 PHE A O 1
ATOM 892 N N . LYS A 1 109 ? 9.007 0.572 2.782 1.00 94.00 109 LYS A N 1
ATOM 893 C CA . LYS A 1 109 ? 10.052 1.005 3.732 1.00 94.00 109 LYS A CA 1
ATOM 894 C C . LYS A 1 109 ? 11.361 0.317 3.385 1.00 94.00 109 LYS A C 1
ATOM 896 O O . LYS A 1 109 ? 12.374 0.974 3.188 1.00 94.00 109 LYS A O 1
ATOM 901 N N . GLN A 1 110 ? 11.282 -0.999 3.216 1.00 94.62 110 GLN A N 1
ATOM 902 C CA . GLN A 1 110 ? 12.395 -1.817 2.768 1.00 94.62 110 GLN A CA 1
ATOM 903 C C . GLN A 1 110 ? 12.933 -1.335 1.409 1.00 94.62 110 GLN A C 1
ATOM 905 O O . GLN A 1 110 ? 14.135 -1.153 1.259 1.00 94.62 110 GLN A O 1
ATOM 910 N N . ALA A 1 111 ? 12.062 -1.074 0.429 1.00 95.62 111 ALA A N 1
ATOM 911 C CA . ALA A 1 111 ? 12.500 -0.603 -0.887 1.00 95.62 111 ALA A CA 1
ATOM 912 C C . ALA A 1 111 ? 13.138 0.798 -0.846 1.00 95.62 111 ALA A C 1
ATOM 914 O O . ALA A 1 111 ? 14.088 1.063 -1.582 1.00 95.62 111 ALA A O 1
ATOM 915 N N . ALA A 1 112 ? 12.649 1.696 0.012 1.00 94.69 112 ALA A N 1
ATOM 916 C CA . ALA A 1 112 ? 13.234 3.018 0.216 1.00 94.69 112 ALA A CA 1
ATOM 917 C C . ALA A 1 112 ? 14.629 2.920 0.856 1.00 94.69 112 ALA A C 1
ATOM 919 O O . ALA A 1 112 ? 15.549 3.615 0.434 1.00 94.69 112 ALA A O 1
ATOM 920 N N . GLU A 1 113 ? 14.810 2.013 1.822 1.00 94.62 113 GLU A N 1
ATOM 921 C CA . GLU A 1 113 ? 16.114 1.718 2.433 1.00 94.62 113 GLU A CA 1
ATOM 922 C C . GLU A 1 113 ? 17.096 1.123 1.406 1.00 94.62 113 GLU A C 1
ATOM 924 O O . GLU A 1 113 ? 18.239 1.569 1.313 1.00 94.62 113 GLU A O 1
ATOM 929 N N . GLU A 1 114 ? 16.647 0.167 0.586 1.00 94.50 114 GLU A N 1
ATOM 930 C CA . GLU A 1 114 ? 17.459 -0.460 -0.469 1.00 94.50 114 GLU A CA 1
ATOM 931 C C . GLU A 1 114 ? 17.890 0.549 -1.548 1.00 94.50 114 GLU A C 1
ATOM 933 O O . GLU A 1 114 ? 19.039 0.541 -1.986 1.00 94.50 114 GLU A O 1
ATOM 938 N N . THR A 1 115 ? 16.993 1.458 -1.941 1.00 94.94 115 THR A N 1
ATOM 939 C CA . THR A 1 115 ? 17.247 2.457 -2.996 1.00 94.94 115 THR A CA 1
ATOM 940 C C . THR A 1 115 ? 17.907 3.743 -2.493 1.00 94.94 115 THR A C 1
ATOM 942 O O . THR A 1 115 ? 18.271 4.604 -3.302 1.00 94.94 115 THR A O 1
ATOM 945 N N . GLN A 1 116 ? 18.095 3.903 -1.178 1.00 92.69 116 GLN A N 1
ATOM 946 C CA . GLN A 1 116 ? 18.540 5.156 -0.557 1.00 92.69 116 GLN A CA 1
ATOM 947 C C . GLN A 1 116 ? 19.815 5.714 -1.207 1.00 92.69 116 GLN A C 1
ATOM 949 O O . GLN A 1 116 ? 19.871 6.901 -1.545 1.00 92.69 116 GLN A O 1
ATOM 954 N N . PHE A 1 117 ? 20.810 4.850 -1.420 1.00 93.25 117 PHE A N 1
ATOM 955 C CA . PHE A 1 117 ? 22.130 5.212 -1.950 1.00 93.25 117 PHE A CA 1
ATOM 956 C C . PHE A 1 117 ? 22.289 4.959 -3.453 1.00 93.25 117 PHE A C 1
ATOM 958 O O . PHE A 1 117 ? 23.377 5.145 -3.990 1.00 93.25 117 PHE A O 1
ATOM 965 N N . GLU A 1 118 ? 21.225 4.534 -4.132 1.00 93.94 118 GLU A N 1
ATOM 966 C CA . GLU A 1 118 ? 21.235 4.377 -5.584 1.00 93.94 118 GLU A CA 1
ATOM 967 C C . GLU A 1 118 ? 21.138 5.734 -6.289 1.00 93.94 118 GLU A C 1
ATOM 969 O O . GLU A 1 118 ? 20.528 6.682 -5.771 1.00 93.94 118 GLU A O 1
ATOM 974 N N . GLU A 1 119 ? 21.695 5.800 -7.499 1.00 94.25 119 GLU A N 1
ATOM 975 C CA . GLU A 1 119 ? 21.519 6.937 -8.401 1.00 94.25 119 GLU A CA 1
ATOM 976 C C . GLU A 1 119 ? 20.030 7.172 -8.717 1.00 94.25 119 GLU A C 1
ATOM 978 O O . GLU A 1 119 ? 19.231 6.226 -8.708 1.00 94.25 119 GLU A O 1
ATOM 983 N N . PRO A 1 120 ? 19.624 8.423 -9.006 1.00 94.06 120 PRO A N 1
ATOM 984 C CA . PRO A 1 120 ? 18.253 8.727 -9.391 1.00 94.06 120 PRO A CA 1
ATOM 985 C C . PRO A 1 120 ? 17.792 7.875 -10.580 1.00 94.06 120 PRO A C 1
ATOM 987 O O . PRO A 1 120 ? 18.428 7.852 -11.632 1.00 94.06 120 PRO A O 1
ATOM 990 N N . SER A 1 121 ? 16.664 7.194 -10.405 1.00 94.00 121 SER A N 1
ATOM 991 C CA . SER A 1 121 ? 16.057 6.292 -11.385 1.00 94.00 121 SER A CA 1
ATOM 992 C C . SER A 1 121 ? 14.536 6.407 -11.334 1.00 94.00 121 SER A C 1
ATOM 994 O O . SER A 1 121 ? 13.977 6.922 -10.354 1.00 94.00 121 SER A O 1
ATOM 996 N N . HIS A 1 122 ? 13.845 5.925 -12.370 1.00 93.50 122 HIS A N 1
ATOM 997 C CA . HIS A 1 122 ? 12.384 5.904 -12.357 1.00 93.50 122 HIS A CA 1
ATOM 998 C C . HIS A 1 122 ? 11.869 4.990 -11.250 1.00 93.50 122 HIS A C 1
ATOM 1000 O O . HIS A 1 122 ? 10.880 5.332 -10.602 1.00 93.50 122 HIS A O 1
ATOM 1006 N N . PHE A 1 123 ? 12.566 3.884 -10.982 1.00 94.81 123 PHE A N 1
ATOM 1007 C CA . PHE A 1 123 ? 12.257 2.988 -9.877 1.00 94.81 123 PHE A CA 1
ATOM 1008 C C . PHE A 1 123 ? 12.280 3.708 -8.533 1.00 94.81 123 PHE A C 1
ATOM 1010 O O . PHE A 1 123 ? 11.270 3.702 -7.831 1.00 94.81 123 PHE A O 1
ATOM 1017 N N . LYS A 1 124 ? 13.375 4.405 -8.209 1.00 95.19 124 LYS A N 1
ATOM 1018 C CA . LYS A 1 124 ? 13.507 5.148 -6.948 1.00 95.19 124 LYS A CA 1
ATOM 1019 C C . LYS A 1 124 ? 12.406 6.200 -6.788 1.00 95.19 124 LYS A C 1
ATOM 1021 O O . LYS A 1 124 ? 11.692 6.196 -5.790 1.00 95.19 124 LYS A O 1
ATOM 1026 N N . SER A 1 125 ? 12.185 7.029 -7.812 1.00 95.50 125 SER A N 1
ATOM 1027 C CA . SER A 1 125 ? 11.088 8.008 -7.792 1.00 95.50 125 SER A CA 1
ATOM 1028 C C . SER A 1 125 ? 9.709 7.349 -7.681 1.00 95.50 125 SER A C 1
ATOM 1030 O O . SER A 1 125 ? 8.813 7.895 -7.040 1.00 95.50 125 SER A O 1
ATOM 1032 N N . GLY A 1 126 ? 9.527 6.173 -8.284 1.00 94.31 126 GLY A N 1
ATOM 1033 C CA . GLY A 1 126 ? 8.310 5.375 -8.181 1.00 94.31 126 GLY A CA 1
ATOM 1034 C C . GLY A 1 126 ? 8.052 4.865 -6.762 1.00 94.31 126 GLY A C 1
ATOM 1035 O O . GLY A 1 126 ? 6.909 4.922 -6.307 1.00 94.31 126 GLY A O 1
ATOM 1036 N N . ILE A 1 127 ? 9.094 4.427 -6.047 1.00 95.88 127 ILE A N 1
ATOM 1037 C CA . ILE A 1 127 ? 9.015 4.037 -4.631 1.00 95.88 127 ILE A CA 1
ATOM 1038 C C . ILE A 1 127 ? 8.597 5.230 -3.768 1.00 95.88 127 ILE A C 1
ATOM 1040 O O . ILE A 1 127 ? 7.629 5.104 -3.019 1.00 95.88 127 ILE A O 1
ATOM 1044 N N . ASP A 1 128 ? 9.231 6.393 -3.933 1.00 93.00 128 ASP A N 1
ATOM 1045 C CA . ASP A 1 128 ? 8.889 7.609 -3.178 1.00 93.00 128 ASP A CA 1
ATOM 1046 C C . ASP A 1 128 ? 7.438 8.051 -3.436 1.00 93.00 128 ASP A C 1
ATOM 1048 O O . ASP A 1 128 ? 6.675 8.348 -2.511 1.00 93.00 128 ASP A O 1
ATOM 1052 N N . CYS A 1 129 ? 7.016 8.043 -4.705 1.00 94.12 129 CYS A N 1
ATOM 1053 C CA . CYS A 1 129 ? 5.647 8.384 -5.092 1.00 94.12 129 CYS A CA 1
ATOM 1054 C C . CYS A 1 129 ? 4.630 7.376 -4.537 1.00 94.12 129 CYS A C 1
ATOM 1056 O O . CYS A 1 129 ? 3.552 7.763 -4.079 1.00 94.12 129 CYS A O 1
ATOM 1058 N N . GLY A 1 130 ? 4.959 6.083 -4.575 1.00 92.06 130 GLY A N 1
ATOM 1059 C CA . GLY A 1 130 ? 4.130 5.015 -4.027 1.00 92.06 130 GLY A CA 1
ATOM 1060 C C . GLY A 1 130 ? 4.001 5.094 -2.505 1.00 92.06 130 GLY A C 1
ATOM 1061 O O . GLY A 1 130 ? 2.894 4.944 -1.986 1.00 92.06 130 GLY A O 1
ATOM 1062 N N . TRP A 1 131 ? 5.094 5.414 -1.807 1.00 93.31 131 TRP A N 1
ATOM 1063 C CA . TRP A 1 131 ? 5.110 5.663 -0.365 1.00 93.31 131 TRP A CA 1
ATOM 1064 C C . TRP A 1 131 ? 4.176 6.813 0.010 1.00 93.31 131 TRP A C 1
ATOM 1066 O O . TRP A 1 131 ? 3.252 6.621 0.802 1.00 93.31 131 TRP A O 1
ATOM 1076 N N . ALA A 1 132 ? 4.351 7.982 -0.617 1.00 92.50 132 ALA A N 1
ATOM 1077 C CA . ALA A 1 132 ? 3.503 9.149 -0.372 1.00 92.50 132 ALA A CA 1
ATOM 1078 C C . ALA A 1 132 ? 2.025 8.833 -0.650 1.00 92.50 132 ALA A C 1
ATOM 1080 O O . ALA A 1 132 ? 1.130 9.190 0.119 1.00 92.50 132 ALA A O 1
ATOM 1081 N N . LYS A 1 133 ? 1.759 8.077 -1.723 1.00 92.12 133 LYS A N 1
ATOM 1082 C CA . LYS A 1 133 ? 0.403 7.640 -2.045 1.00 92.12 133 LYS A CA 1
ATOM 1083 C C . LYS A 1 133 ? -0.183 6.731 -0.968 1.00 92.12 133 LYS A C 1
ATOM 1085 O O . LYS A 1 133 ? -1.378 6.825 -0.693 1.00 92.12 133 LYS A O 1
ATOM 1090 N N . LEU A 1 134 ? 0.612 5.840 -0.383 1.00 91.88 134 LEU A N 1
ATOM 1091 C CA . LEU A 1 134 ? 0.160 4.961 0.689 1.00 91.88 134 LEU A CA 1
ATOM 1092 C C . LEU A 1 134 ? -0.150 5.749 1.970 1.00 91.88 134 LEU A C 1
ATOM 1094 O O . LEU A 1 134 ? -1.177 5.490 2.597 1.00 91.88 134 LEU A O 1
ATOM 1098 N N . GLU A 1 135 ? 0.663 6.749 2.314 1.00 91.06 135 GLU A N 1
ATOM 1099 C CA . GLU A 1 135 ? 0.389 7.660 3.435 1.00 91.06 135 GLU A CA 1
ATOM 1100 C C . GLU A 1 135 ? -0.945 8.409 3.251 1.00 91.06 135 GLU A C 1
ATOM 1102 O O . GLU A 1 135 ? -1.759 8.449 4.178 1.00 91.06 135 GLU A O 1
ATOM 1107 N N . ASP A 1 136 ? -1.257 8.874 2.035 1.00 92.25 136 ASP A N 1
ATOM 1108 C CA . ASP A 1 136 ? -2.573 9.455 1.718 1.00 92.25 136 ASP A CA 1
ATOM 1109 C C . ASP A 1 136 ? -3.732 8.480 1.984 1.00 92.25 136 ASP A C 1
ATOM 1111 O O . ASP A 1 136 ? -4.843 8.891 2.344 1.00 92.25 136 ASP A O 1
ATOM 1115 N N . TYR A 1 137 ? -3.525 7.178 1.763 1.00 90.56 137 TYR A N 1
ATOM 1116 C CA . TYR A 1 137 ? -4.553 6.182 2.052 1.00 90.56 137 TYR A CA 1
ATOM 1117 C C . TYR A 1 137 ? -4.771 6.010 3.553 1.00 90.56 137 TYR A C 1
ATOM 1119 O O . TYR A 1 137 ? -5.932 5.886 3.946 1.00 90.56 137 TYR A O 1
ATOM 1127 N N . TYR A 1 138 ? -3.734 6.084 4.393 1.00 92.44 138 TYR A N 1
ATOM 1128 C CA . TYR A 1 138 ? -3.923 6.089 5.849 1.00 92.44 138 TYR A CA 1
ATOM 1129 C C . TYR A 1 138 ? -4.779 7.279 6.283 1.00 92.44 138 TYR A C 1
ATOM 1131 O O . TYR A 1 138 ? -5.798 7.070 6.937 1.00 92.44 138 TYR A O 1
ATOM 1139 N N . ILE A 1 139 ? -4.509 8.486 5.773 1.00 92.50 139 ILE A N 1
ATOM 1140 C CA . ILE A 1 139 ? -5.344 9.674 6.038 1.00 92.50 139 ILE A CA 1
ATOM 1141 C C . ILE A 1 139 ? -6.817 9.429 5.657 1.00 92.50 139 ILE A C 1
ATOM 1143 O O . ILE A 1 139 ? -7.741 9.890 6.329 1.00 92.50 139 ILE A O 1
ATOM 1147 N N . LYS A 1 140 ? -7.088 8.676 4.583 1.00 92.06 140 LYS A N 1
ATOM 1148 C CA . LYS A 1 140 ? -8.468 8.302 4.224 1.00 92.06 140 LYS A CA 1
ATOM 1149 C C . LYS A 1 140 ? -9.085 7.322 5.215 1.00 92.06 140 LYS A C 1
ATOM 1151 O O . LYS A 1 140 ? -10.284 7.436 5.471 1.00 92.06 140 LYS A O 1
ATOM 1156 N N . THR A 1 141 ? -8.309 6.385 5.760 1.00 91.25 141 THR A N 1
ATOM 1157 C CA . THR A 1 141 ? -8.795 5.497 6.827 1.00 91.25 141 THR A CA 1
ATOM 1158 C C . THR A 1 141 ? -9.106 6.265 8.108 1.00 91.25 141 THR A C 1
ATOM 1160 O O . THR A 1 141 ? -9.996 5.861 8.842 1.00 91.25 141 THR A O 1
ATOM 1163 N N . ASP A 1 142 ? -8.467 7.413 8.334 1.00 90.12 142 ASP A N 1
ATOM 1164 C CA . ASP A 1 142 ? -8.673 8.258 9.520 1.00 90.12 142 ASP A CA 1
ATOM 1165 C C . ASP A 1 142 ? -10.003 9.008 9.498 1.00 90.12 142 ASP A C 1
ATOM 1167 O O . ASP A 1 142 ? -10.509 9.409 10.542 1.00 90.12 142 ASP A O 1
ATOM 1171 N N . ARG A 1 143 ? -10.630 9.134 8.323 1.00 91.75 143 ARG A N 1
ATOM 1172 C CA . ARG A 1 143 ? -11.953 9.765 8.179 1.00 91.75 143 ARG A CA 1
ATOM 1173 C C . ARG A 1 143 ? -13.049 9.033 8.949 1.00 91.75 143 ARG A C 1
ATOM 1175 O O . ARG A 1 143 ? -14.104 9.608 9.193 1.00 91.75 143 ARG A O 1
ATOM 1182 N N . THR A 1 144 ? -12.840 7.760 9.272 1.00 91.19 144 THR A N 1
ATOM 1183 C CA . THR A 1 144 ? -13.773 6.976 10.075 1.00 91.19 144 THR A CA 1
ATOM 1184 C C . THR A 1 144 ? -13.023 5.990 10.969 1.00 91.19 144 THR A C 1
ATOM 1186 O O . THR A 1 144 ? -12.168 5.248 10.486 1.00 91.19 144 THR A O 1
ATOM 1189 N N . PRO A 1 145 ? -13.362 5.888 12.266 1.00 93.56 145 PRO A N 1
ATOM 1190 C CA . PRO A 1 145 ? -12.689 4.961 13.175 1.00 93.56 145 PRO A CA 1
ATOM 1191 C C . PRO A 1 145 ? -12.961 3.486 12.842 1.00 93.56 145 PRO A C 1
ATOM 1193 O O . PRO A 1 145 ? -12.308 2.611 13.402 1.00 93.56 145 PRO A O 1
ATOM 1196 N N . ILE A 1 146 ? -13.887 3.187 11.921 1.00 94.56 146 ILE A N 1
ATOM 1197 C CA . ILE A 1 146 ? -14.349 1.829 11.601 1.00 94.56 146 ILE A CA 1
ATOM 1198 C C . ILE A 1 146 ? -13.199 0.890 11.215 1.00 94.56 146 ILE A C 1
ATOM 1200 O O . ILE A 1 146 ? -13.178 -0.248 11.671 1.00 94.56 146 ILE A O 1
ATOM 1204 N N . TYR A 1 147 ? -12.229 1.341 10.413 1.00 94.44 147 TYR A N 1
ATOM 1205 C CA . TYR A 1 147 ? -11.106 0.486 10.002 1.00 94.44 147 TYR A CA 1
ATOM 1206 C C . TYR A 1 147 ? -10.248 0.053 11.195 1.00 94.44 147 TYR A C 1
ATOM 1208 O O . TYR A 1 147 ? -9.894 -1.120 11.324 1.00 94.44 147 TYR A O 1
ATOM 1216 N N . ARG A 1 148 ? -9.963 1.000 12.095 1.00 95.62 148 ARG A N 1
ATOM 1217 C CA . ARG A 1 148 ? -9.207 0.765 13.328 1.00 95.62 148 ARG A CA 1
ATOM 1218 C C . ARG A 1 148 ? -9.989 -0.114 14.291 1.00 95.62 148 ARG A C 1
ATOM 1220 O O . ARG A 1 148 ? -9.462 -1.113 14.763 1.00 95.62 148 ARG A O 1
ATOM 1227 N N . ALA A 1 149 ? -11.254 0.225 14.524 1.00 96.06 149 ALA A N 1
ATOM 1228 C CA . ALA A 1 149 ? -12.134 -0.503 15.424 1.00 96.06 149 ALA A CA 1
ATOM 1229 C C . ALA A 1 149 ? -12.332 -1.955 14.971 1.00 96.06 149 ALA A C 1
ATOM 1231 O O . ALA A 1 149 ? -12.226 -2.864 15.785 1.00 96.06 149 ALA A O 1
ATOM 1232 N N . ALA A 1 150 ? -12.536 -2.197 13.672 1.00 95.44 150 ALA A N 1
ATOM 1233 C CA . ALA A 1 150 ? -12.690 -3.547 13.133 1.00 95.44 150 ALA A CA 1
ATOM 1234 C C . ALA A 1 150 ? -11.472 -4.435 13.429 1.00 95.44 150 ALA A C 1
ATOM 1236 O O . ALA A 1 150 ? -11.630 -5.600 13.788 1.00 95.44 150 ALA A O 1
ATOM 1237 N N . LEU A 1 151 ? -10.260 -3.890 13.298 1.00 95.38 151 LEU A N 1
ATOM 1238 C CA . LEU A 1 151 ? -9.033 -4.623 13.602 1.00 95.38 151 LEU A CA 1
ATOM 1239 C C . LEU A 1 151 ? -8.780 -4.737 15.116 1.00 95.38 151 LEU A C 1
ATOM 1241 O O . LEU A 1 151 ? -8.372 -5.798 15.584 1.00 95.38 151 LEU A O 1
ATOM 1245 N N . ALA A 1 152 ? -9.085 -3.694 15.890 1.00 96.12 152 ALA A N 1
ATOM 1246 C CA . ALA A 1 152 ? -8.957 -3.683 17.348 1.00 96.12 152 ALA A CA 1
ATOM 1247 C C . ALA A 1 152 ? -9.933 -4.646 18.049 1.00 96.12 152 ALA A C 1
ATOM 1249 O O . ALA A 1 152 ? -9.615 -5.186 19.103 1.00 96.12 152 ALA A O 1
ATOM 1250 N N . LEU A 1 153 ? -11.102 -4.896 17.458 1.00 94.00 153 LEU A N 1
ATOM 1251 C CA . LEU A 1 153 ? -12.085 -5.866 17.952 1.00 94.00 153 LEU A CA 1
ATOM 1252 C C . LEU A 1 153 ? -11.797 -7.298 17.481 1.00 94.00 153 LEU A C 1
ATOM 1254 O O . LEU A 1 153 ? -12.465 -8.236 17.917 1.00 94.00 153 LEU A O 1
ATOM 1258 N N . HIS A 1 154 ? -10.824 -7.494 16.588 1.00 93.69 154 HIS A N 1
ATOM 1259 C CA . HIS A 1 154 ? -10.510 -8.820 16.077 1.00 93.69 154 HIS A CA 1
ATOM 1260 C C . HIS A 1 154 ? -9.839 -9.679 17.171 1.00 93.69 154 HIS A C 1
ATOM 1262 O O . HIS A 1 154 ? -8.743 -9.319 17.617 1.00 93.69 154 HIS A O 1
ATOM 1268 N N . PRO A 1 155 ? -10.396 -10.854 17.540 1.00 93.12 155 PRO A N 1
ATOM 1269 C CA . PRO A 1 155 ? -9.937 -11.639 18.694 1.00 93.12 155 PRO A CA 1
ATOM 1270 C C . PRO A 1 155 ? -8.459 -12.044 18.661 1.00 93.12 155 PRO A C 1
ATOM 1272 O O . PRO A 1 155 ? -7.820 -12.158 19.699 1.00 93.12 155 PRO A O 1
ATOM 1275 N N . SER A 1 156 ? -7.902 -12.276 17.469 1.00 92.62 156 SER A N 1
ATOM 1276 C CA . SER A 1 156 ? -6.499 -12.693 17.305 1.00 92.62 156 SER A CA 1
ATOM 1277 C C . SER A 1 156 ? -5.490 -11.543 17.207 1.00 92.62 156 SER A C 1
ATOM 1279 O O . SER A 1 156 ? -4.290 -11.812 17.178 1.00 92.62 156 SER A O 1
ATOM 1281 N N . TYR A 1 157 ? -5.942 -10.293 17.060 1.00 92.94 157 TYR A N 1
ATOM 1282 C CA . TYR A 1 157 ? -5.059 -9.151 16.783 1.00 92.94 157 TYR A CA 1
ATOM 1283 C C . TYR A 1 157 ? -5.140 -8.102 17.882 1.00 92.94 157 TYR A C 1
ATOM 1285 O O . TYR A 1 157 ? -4.128 -7.835 18.527 1.00 92.94 157 TYR A O 1
ATOM 1293 N N . GLY A 1 158 ? -6.328 -7.541 18.103 1.00 94.25 158 GLY A N 1
ATOM 1294 C CA . GLY A 1 158 ? -6.546 -6.559 19.153 1.00 94.25 158 GLY A CA 1
ATOM 1295 C C . GLY A 1 158 ? -5.641 -5.327 19.062 1.00 94.25 158 GLY A C 1
ATOM 1296 O O . GLY A 1 158 ? -5.103 -4.976 18.009 1.00 94.25 158 GLY A O 1
ATOM 1297 N N . TYR A 1 159 ? -5.446 -4.683 20.210 1.00 94.88 159 TYR A N 1
ATOM 1298 C CA . TYR A 1 159 ? -4.565 -3.524 20.368 1.00 94.88 159 TYR A C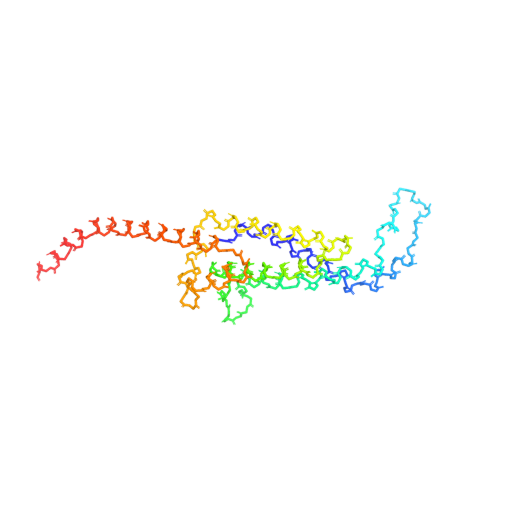A 1
ATOM 1299 C C . TYR A 1 159 ? -3.081 -3.908 20.236 1.00 94.88 159 TYR A C 1
ATOM 1301 O O . TYR A 1 159 ? -2.297 -3.143 19.671 1.00 94.88 159 TYR A O 1
ATOM 1309 N N . ASP A 1 160 ? -2.718 -5.130 20.644 1.00 95.69 160 ASP A N 1
ATOM 1310 C CA . ASP A 1 160 ? -1.363 -5.691 20.545 1.00 95.69 160 ASP A CA 1
ATOM 1311 C C . ASP A 1 160 ? -0.827 -5.707 19.110 1.00 95.69 160 ASP A C 1
ATOM 1313 O O . ASP A 1 160 ? 0.387 -5.662 18.879 1.00 95.69 160 ASP A O 1
ATOM 1317 N N . TYR A 1 161 ? -1.714 -5.824 18.118 1.00 95.81 161 TYR A N 1
ATOM 1318 C CA . TYR A 1 161 ? -1.319 -5.725 16.721 1.00 95.81 161 TYR A CA 1
ATOM 1319 C C . TYR A 1 161 ? -0.757 -4.339 16.408 1.00 95.81 161 TYR A C 1
ATOM 1321 O O . TYR A 1 161 ? 0.351 -4.249 15.880 1.00 95.81 161 TYR A O 1
ATOM 1329 N N . PHE A 1 162 ? -1.469 -3.276 16.778 1.00 95.94 162 PHE A N 1
ATOM 1330 C CA . PHE A 1 162 ? -1.047 -1.905 16.512 1.00 95.94 162 PHE A CA 1
ATOM 1331 C C . PHE A 1 162 ? 0.199 -1.520 17.307 1.00 95.94 162 PHE A C 1
ATOM 1333 O O . PHE A 1 162 ? 1.084 -0.862 16.768 1.00 95.94 162 PHE A O 1
ATOM 1340 N N . GLU A 1 163 ? 0.322 -1.974 18.556 1.00 94.94 163 GLU A N 1
ATOM 1341 C CA . GLU A 1 163 ? 1.543 -1.732 19.322 1.00 94.94 163 GLU A CA 1
ATOM 1342 C C . GLU A 1 163 ? 2.763 -2.371 18.636 1.00 94.94 163 GLU A C 1
ATOM 1344 O O . GLU A 1 163 ? 3.796 -1.731 18.438 1.00 94.94 163 GLU A O 1
ATOM 1349 N N . ARG A 1 164 ? 2.650 -3.625 18.192 1.00 94.25 164 ARG A N 1
ATOM 1350 C CA . ARG A 1 164 ? 3.771 -4.299 17.526 1.00 94.25 164 ARG A CA 1
ATOM 1351 C C . ARG A 1 164 ? 4.061 -3.747 16.132 1.00 94.25 164 ARG A C 1
ATOM 1353 O O . ARG A 1 164 ? 5.227 -3.609 15.774 1.00 94.25 164 ARG A O 1
ATOM 1360 N N . HIS A 1 165 ? 3.036 -3.446 15.343 1.00 94.38 165 HIS A N 1
ATOM 1361 C CA . HIS A 1 165 ? 3.221 -3.060 13.943 1.00 94.38 165 HIS A CA 1
ATOM 1362 C C . HIS A 1 165 ? 3.430 -1.557 13.800 1.00 94.38 165 HIS A C 1
ATOM 1364 O O . HIS A 1 165 ? 4.444 -1.144 13.250 1.00 94.38 165 HIS A O 1
ATOM 1370 N N . TRP A 1 166 ? 2.533 -0.731 14.336 1.00 95.06 166 TRP A N 1
ATOM 1371 C CA . TRP A 1 166 ? 2.603 0.715 14.128 1.00 95.06 166 TRP A CA 1
ATOM 1372 C C . TRP A 1 166 ? 3.679 1.352 14.996 1.00 95.06 166 TRP A C 1
ATOM 1374 O O . TRP A 1 166 ? 4.547 2.045 14.475 1.00 95.06 166 TRP A O 1
ATOM 1384 N N . LYS A 1 167 ? 3.676 1.085 16.306 1.00 92.62 167 LYS A N 1
ATOM 1385 C CA . LYS A 1 167 ? 4.658 1.687 17.219 1.00 92.62 167 LYS A CA 1
ATOM 1386 C C . LYS A 1 167 ? 6.062 1.115 17.004 1.00 92.62 167 LYS A C 1
ATOM 1388 O O . LYS A 1 167 ? 6.993 1.901 16.896 1.00 92.62 167 LYS A O 1
ATOM 1393 N N . ASN A 1 168 ? 6.220 -0.209 16.892 1.00 91.62 168 ASN A N 1
ATOM 1394 C CA . ASN A 1 168 ? 7.560 -0.813 16.842 1.00 91.62 168 ASN A CA 1
ATOM 1395 C C . ASN A 1 168 ? 8.096 -1.034 15.414 1.00 91.62 168 ASN A C 1
ATOM 1397 O O . ASN A 1 168 ? 9.212 -0.622 15.119 1.00 91.62 168 ASN A O 1
ATOM 1401 N N . ALA A 1 169 ? 7.347 -1.689 14.516 1.00 90.12 169 ALA A N 1
ATOM 1402 C CA . ALA A 1 169 ? 7.871 -2.033 13.184 1.00 90.12 169 ALA A CA 1
ATOM 1403 C C . ALA A 1 169 ? 7.889 -0.837 12.208 1.00 90.12 169 ALA A C 1
ATOM 1405 O O . ALA A 1 169 ? 8.831 -0.656 11.428 1.00 90.12 169 ALA A O 1
ATOM 1406 N N . MET A 1 170 ? 6.846 -0.008 12.254 1.00 92.31 170 MET A N 1
ATOM 1407 C CA . MET A 1 170 ? 6.659 1.140 11.361 1.00 92.31 170 MET A CA 1
ATOM 1408 C C . MET A 1 170 ? 7.197 2.452 11.943 1.00 92.31 170 MET A C 1
ATOM 1410 O O . MET A 1 170 ? 7.272 3.429 11.205 1.00 92.31 170 MET A O 1
ATOM 1414 N N . ASP A 1 171 ? 7.603 2.467 13.217 1.00 93.25 171 ASP A N 1
ATOM 1415 C CA . ASP A 1 171 ? 8.108 3.648 13.937 1.00 93.25 171 ASP A CA 1
ATOM 1416 C C . ASP A 1 171 ? 7.113 4.830 13.948 1.00 93.25 171 ASP A C 1
ATOM 1418 O O . ASP A 1 171 ? 7.438 5.995 13.714 1.00 93.25 171 ASP A O 1
ATOM 1422 N N . ARG A 1 172 ? 5.832 4.514 14.180 1.00 93.25 172 ARG A N 1
ATOM 1423 C CA . ARG A 1 172 ? 4.706 5.460 14.254 1.00 93.25 172 ARG A CA 1
ATOM 1424 C C . ARG A 1 172 ? 4.000 5.371 15.615 1.00 93.25 172 ARG A C 1
ATOM 1426 O O . ARG A 1 172 ? 2.832 4.978 15.686 1.00 93.25 172 ARG A O 1
ATOM 1433 N N . PRO A 1 173 ? 4.661 5.756 16.724 1.00 95.06 173 PRO A N 1
ATOM 1434 C CA . PRO A 1 173 ? 4.057 5.705 18.058 1.00 95.06 173 PRO A CA 1
ATOM 1435 C C . PRO A 1 173 ? 2.816 6.601 18.183 1.00 95.06 173 PRO A C 1
ATOM 1437 O O . PRO A 1 173 ? 1.858 6.228 18.859 1.00 95.06 173 PRO A O 1
ATOM 1440 N N . GLN A 1 174 ? 2.797 7.748 17.494 1.00 94.62 174 GLN A N 1
ATOM 1441 C CA . GLN A 1 174 ? 1.652 8.659 17.521 1.00 94.62 174 GLN A CA 1
ATOM 1442 C C . GLN A 1 174 ? 0.399 8.018 16.914 1.00 94.62 174 GLN A C 1
ATOM 1444 O O . GLN A 1 174 ? -0.676 8.118 17.492 1.00 94.62 174 GLN A O 1
ATOM 1449 N N . TRP A 1 175 ? 0.541 7.269 15.815 1.00 94.69 175 TRP A N 1
ATOM 1450 C CA . TRP A 1 175 ? -0.597 6.606 15.171 1.00 94.69 175 TRP A CA 1
ATOM 1451 C C . TRP A 1 175 ? -1.256 5.576 16.086 1.00 94.69 175 TRP A C 1
ATOM 1453 O O . TRP A 1 175 ? -2.473 5.400 16.037 1.00 94.69 175 TRP A O 1
ATOM 1463 N N . TYR A 1 176 ? -0.468 4.901 16.929 1.00 95.19 176 TYR A N 1
ATOM 1464 C CA . TYR A 1 176 ? -1.004 3.997 17.942 1.00 95.19 176 TYR A CA 1
ATOM 1465 C C . TYR A 1 176 ? -1.835 4.757 18.984 1.00 95.19 176 TYR A C 1
ATOM 1467 O O . TYR A 1 176 ? -2.976 4.374 19.234 1.00 95.19 176 TYR A O 1
ATOM 1475 N N . SER A 1 177 ? -1.318 5.868 19.518 1.00 95.62 177 SER A N 1
ATOM 1476 C CA . SER A 1 177 ? -2.065 6.720 20.457 1.00 95.62 177 SER A CA 1
ATOM 1477 C C . SER A 1 177 ? -3.365 7.250 19.841 1.00 95.62 177 SER A C 1
ATOM 1479 O O . SER A 1 177 ? -4.429 7.170 20.458 1.00 95.62 177 SER A O 1
ATOM 1481 N N . ASP A 1 178 ? -3.303 7.748 18.605 1.00 94.75 178 ASP A N 1
ATOM 1482 C CA . ASP A 1 178 ? -4.469 8.281 17.892 1.00 94.75 178 ASP A CA 1
ATOM 1483 C C . ASP A 1 178 ? -5.509 7.182 17.642 1.00 94.75 178 ASP A C 1
ATOM 1485 O O . ASP A 1 178 ? -6.712 7.402 17.783 1.00 94.75 178 ASP A O 1
ATOM 1489 N N . MET A 1 179 ? -5.051 5.965 17.327 1.00 94.75 179 MET A N 1
ATOM 1490 C CA . MET A 1 179 ? -5.914 4.797 17.180 1.00 94.75 179 MET A CA 1
ATOM 1491 C C . MET A 1 179 ? -6.646 4.463 18.479 1.00 94.75 179 MET A C 1
ATOM 1493 O O . MET A 1 179 ? -7.862 4.278 18.447 1.00 94.75 179 MET A O 1
ATOM 1497 N N . GLN A 1 180 ? -5.938 4.439 19.614 1.00 96.25 180 GLN A N 1
ATOM 1498 C CA . GLN A 1 180 ? -6.548 4.167 20.917 1.00 96.25 180 GLN A CA 1
ATOM 1499 C C . GLN A 1 180 ? -7.637 5.191 21.248 1.00 96.25 180 GLN A C 1
ATOM 1501 O O . GLN A 1 180 ? -8.734 4.803 21.648 1.00 96.25 180 GLN A O 1
ATOM 1506 N N . SER A 1 181 ? -7.358 6.479 21.028 1.00 96.44 181 SER A N 1
ATOM 1507 C CA . SER A 1 181 ? -8.333 7.549 21.245 1.00 96.44 181 SER A CA 1
ATOM 1508 C C . SER A 1 181 ? -9.541 7.413 20.315 1.00 96.44 181 SER A C 1
ATOM 1510 O O . SER A 1 181 ? -10.672 7.437 20.792 1.00 96.44 181 SER A O 1
ATOM 1512 N N . ALA A 1 182 ? -9.324 7.197 19.015 1.00 95.50 182 ALA A N 1
ATOM 1513 C CA . ALA A 1 182 ? -10.402 7.095 18.035 1.00 95.50 182 ALA A CA 1
ATOM 1514 C C . ALA A 1 182 ? -11.332 5.895 18.291 1.00 95.50 182 ALA A C 1
ATOM 1516 O O . ALA A 1 182 ? -12.552 6.022 18.173 1.00 95.50 182 ALA A O 1
ATOM 1517 N N . VAL A 1 183 ? -10.773 4.731 18.646 1.00 95.94 183 VAL A N 1
ATOM 1518 C CA . VAL A 1 183 ? -11.568 3.536 18.975 1.00 95.94 183 VAL A CA 1
ATOM 1519 C C . VAL A 1 183 ? -12.281 3.707 20.317 1.00 95.94 183 VAL A C 1
ATOM 1521 O O . VAL A 1 183 ? -13.452 3.348 20.417 1.00 95.94 183 VAL A O 1
ATOM 1524 N N . GLY A 1 184 ? -11.620 4.305 21.315 1.00 96.06 184 GLY A N 1
ATOM 1525 C CA . GLY A 1 184 ? -12.233 4.621 22.608 1.00 96.06 184 GLY A CA 1
ATOM 1526 C C . GLY A 1 184 ? -13.442 5.543 22.460 1.00 96.06 184 GLY A C 1
ATOM 1527 O O . GLY A 1 184 ? -14.539 5.184 22.871 1.00 96.06 184 GLY A O 1
ATOM 1528 N N . SER A 1 185 ? -13.288 6.669 21.757 1.00 96.25 185 SER A N 1
ATOM 1529 C CA . SER A 1 185 ? -14.395 7.604 21.520 1.00 96.25 185 SER A CA 1
ATOM 1530 C C . SER A 1 185 ? -15.551 6.982 20.732 1.00 96.25 185 SER A C 1
ATOM 1532 O O . SER A 1 185 ? -16.710 7.287 21.010 1.00 96.25 185 SER A O 1
ATOM 1534 N N . LEU A 1 186 ? -15.264 6.095 19.769 1.00 95.69 186 LEU A N 1
ATOM 1535 C CA . LEU A 1 186 ? -16.305 5.345 19.060 1.00 95.69 186 LEU A CA 1
ATOM 1536 C C . LEU A 1 186 ? -17.091 4.436 20.016 1.00 95.69 186 LEU A C 1
ATOM 1538 O O . LEU A 1 186 ? -18.315 4.357 19.920 1.00 95.69 186 LEU A O 1
ATOM 1542 N N . PHE A 1 187 ? -16.396 3.749 20.923 1.00 94.00 187 PHE A N 1
ATOM 1543 C CA . PHE A 1 187 ? -17.025 2.872 21.905 1.00 94.00 187 PHE A CA 1
ATOM 1544 C C . PHE A 1 187 ? -17.849 3.660 22.932 1.00 94.00 187 PHE A C 1
ATOM 1546 O O . PHE A 1 187 ? -18.987 3.288 23.200 1.00 94.00 187 PHE A O 1
ATOM 1553 N N . ASP A 1 188 ? -17.333 4.781 23.437 1.00 95.56 188 ASP A N 1
ATOM 1554 C CA . ASP A 1 188 ? -18.052 5.649 24.378 1.00 95.56 188 ASP A CA 1
ATOM 1555 C C . ASP A 1 188 ? -19.337 6.221 23.767 1.00 95.56 188 ASP A C 1
ATOM 1557 O O . ASP A 1 188 ? -20.349 6.394 24.445 1.00 95.56 188 ASP A O 1
ATOM 1561 N N . GLU A 1 189 ? -19.318 6.545 22.471 1.00 94.31 189 GLU A N 1
ATOM 1562 C CA . GLU A 1 189 ? -20.530 6.920 21.744 1.00 94.31 189 GLU A CA 1
ATOM 1563 C C . GLU A 1 189 ? -21.515 5.752 21.661 1.00 94.31 189 GLU A C 1
ATOM 1565 O O . GLU A 1 189 ? -22.687 5.919 21.984 1.00 94.31 189 GLU A O 1
ATOM 1570 N N . TYR A 1 190 ? -21.043 4.556 21.300 1.00 92.06 190 TYR A N 1
ATOM 1571 C CA . TYR A 1 190 ? -21.890 3.364 21.248 1.00 92.06 190 TYR A CA 1
ATOM 1572 C C . TYR A 1 190 ? -22.555 3.051 22.597 1.00 92.06 190 TYR A C 1
ATOM 1574 O O . TYR A 1 190 ? -23.753 2.775 22.629 1.00 92.06 190 TYR A O 1
ATOM 1582 N N . VAL A 1 191 ? -21.809 3.128 23.704 1.00 93.00 191 VAL A N 1
ATOM 1583 C CA . VAL A 1 191 ? -22.338 2.898 25.059 1.00 93.00 191 VAL A CA 1
ATOM 1584 C C . VAL A 1 191 ? -23.445 3.897 25.386 1.00 93.00 191 VAL A C 1
ATOM 1586 O O . VAL A 1 191 ? -24.533 3.478 25.770 1.00 93.00 191 VAL A O 1
ATOM 1589 N N . ARG A 1 192 ? -23.219 5.194 25.143 1.00 94.12 192 ARG A N 1
ATOM 1590 C CA . ARG A 1 192 ? -24.235 6.235 25.377 1.00 94.12 192 ARG A CA 1
ATOM 1591 C C . ARG A 1 192 ? -25.503 5.999 24.558 1.00 94.12 192 ARG A C 1
ATOM 1593 O O . ARG A 1 192 ? -26.604 6.127 25.081 1.00 94.12 192 ARG A O 1
ATOM 1600 N N . GLN A 1 193 ? -25.366 5.612 23.289 1.00 91.75 193 GLN A N 1
ATOM 1601 C CA . GLN A 1 193 ? -26.522 5.282 22.450 1.00 91.75 193 GLN A CA 1
ATOM 1602 C C . GLN A 1 193 ? -27.267 4.040 22.962 1.00 91.75 193 GLN A C 1
ATOM 1604 O O . GLN A 1 193 ? -28.496 4.021 22.981 1.00 91.75 193 GLN A O 1
ATOM 1609 N N . ALA A 1 194 ? -26.542 3.011 23.407 1.00 89.44 194 ALA A N 1
ATOM 1610 C CA . ALA A 1 194 ? -27.140 1.799 23.958 1.00 89.44 194 ALA A CA 1
ATOM 1611 C C . ALA A 1 194 ? -27.892 2.062 25.274 1.00 89.44 194 ALA A C 1
ATOM 1613 O O . ALA A 1 194 ? -28.968 1.500 25.475 1.00 89.44 194 ALA A O 1
ATOM 1614 N N . GLU A 1 195 ? -27.364 2.931 26.138 1.00 91.06 195 GLU A N 1
ATOM 1615 C CA . GLU A 1 195 ? -28.023 3.366 27.376 1.00 91.06 195 GLU A CA 1
ATOM 1616 C C . GLU A 1 195 ? -29.337 4.102 27.085 1.00 91.06 195 GLU A C 1
ATOM 1618 O O . GLU A 1 195 ? -30.365 3.747 27.656 1.00 91.06 195 GLU A O 1
ATOM 1623 N N . LEU A 1 196 ? -29.340 5.043 26.133 1.00 90.31 196 LEU A N 1
ATOM 1624 C CA . LEU A 1 196 ? -30.554 5.762 25.725 1.00 90.31 196 LEU A CA 1
ATOM 1625 C C . LEU A 1 196 ? -31.632 4.818 25.175 1.00 90.31 196 LEU A C 1
ATOM 1627 O O . LEU A 1 196 ? -32.798 4.909 25.558 1.00 90.31 196 LEU A O 1
ATOM 1631 N N . ILE A 1 197 ? -31.242 3.877 24.309 1.00 87.44 197 ILE A N 1
ATOM 1632 C CA . ILE A 1 197 ? -32.158 2.858 23.776 1.00 87.44 197 ILE A CA 1
ATOM 1633 C C . ILE A 1 197 ? -32.702 1.993 24.916 1.00 87.44 197 ILE A C 1
ATOM 1635 O O . ILE A 1 197 ? -33.892 1.688 24.960 1.00 87.44 197 ILE A O 1
ATOM 1639 N N . TRP A 1 198 ? -31.851 1.586 25.856 1.00 82.62 198 TRP A N 1
ATOM 1640 C CA . TRP A 1 198 ? -32.284 0.786 26.994 1.00 82.62 198 TRP A CA 1
ATOM 1641 C C . TRP A 1 198 ? -33.299 1.534 27.867 1.00 82.62 198 TRP A C 1
ATOM 1643 O O . TRP A 1 198 ? -34.320 0.957 28.237 1.00 82.62 198 TRP A O 1
ATOM 1653 N N . GLU A 1 199 ? -33.072 2.816 28.151 1.00 87.69 199 GLU A N 1
ATOM 1654 C CA . GLU A 1 199 ? -34.002 3.653 28.916 1.00 87.69 199 GLU A CA 1
ATOM 1655 C C . GLU A 1 199 ? -35.363 3.828 28.223 1.00 87.69 199 GLU A C 1
ATOM 1657 O O . GLU A 1 199 ? -36.392 3.842 28.901 1.00 87.69 199 GLU A O 1
ATOM 1662 N N . GLU A 1 200 ? -35.397 3.894 26.890 1.00 84.56 200 GLU A N 1
ATOM 1663 C CA . GLU A 1 200 ? -36.638 3.990 26.111 1.00 84.56 200 GLU A CA 1
ATOM 1664 C C . GLU A 1 200 ? -37.427 2.667 26.090 1.00 84.56 200 GLU A C 1
ATOM 1666 O O . GLU A 1 200 ? -38.656 2.653 26.207 1.00 84.56 200 GLU A O 1
ATOM 1671 N N . VAL A 1 201 ? -36.731 1.533 25.970 1.00 80.56 201 VAL A N 1
ATOM 1672 C CA . VAL A 1 201 ? -37.356 0.217 25.750 1.00 80.56 201 VAL A CA 1
ATOM 1673 C C . VAL A 1 201 ? -37.700 -0.494 27.068 1.00 80.56 201 VAL A C 1
ATOM 1675 O O . VAL A 1 201 ? -38.686 -1.235 27.137 1.00 80.56 201 VAL A O 1
ATOM 1678 N N . ASN A 1 202 ? -36.943 -0.256 28.143 1.00 82.56 202 ASN A N 1
ATOM 1679 C CA . ASN A 1 202 ? -37.130 -0.910 29.443 1.00 82.56 202 ASN A CA 1
ATOM 1680 C C . ASN A 1 202 ? -38.543 -0.704 30.047 1.00 82.56 202 ASN A C 1
ATOM 1682 O O . ASN A 1 202 ? -39.147 -1.689 30.488 1.00 82.56 202 ASN A O 1
ATOM 1686 N N . PRO A 1 203 ? -39.154 0.500 30.007 1.00 79.94 203 PRO A N 1
ATOM 1687 C CA . PRO A 1 203 ? -40.541 0.682 30.431 1.00 79.94 203 PRO A CA 1
ATOM 1688 C C . PRO A 1 203 ? -41.525 -0.164 29.611 1.00 79.94 203 PRO A C 1
ATOM 1690 O O . PRO A 1 203 ? -42.416 -0.786 30.184 1.00 79.94 203 PRO A O 1
ATOM 1693 N N . LEU A 1 204 ? -41.354 -0.247 28.287 1.00 73.94 204 LEU A N 1
ATOM 1694 C CA . LEU A 1 204 ? -42.249 -0.985 27.380 1.00 73.94 204 LEU A CA 1
ATOM 1695 C C . LEU A 1 204 ? -42.198 -2.507 27.608 1.00 73.94 204 LEU A C 1
ATOM 1697 O O . LEU A 1 204 ? -43.232 -3.183 27.580 1.00 73.94 204 LEU A O 1
ATOM 1701 N N . ILE A 1 205 ? -41.014 -3.050 27.905 1.00 72.88 205 ILE A N 1
ATOM 1702 C CA . ILE A 1 205 ? -40.841 -4.456 28.309 1.00 72.88 205 ILE A CA 1
ATOM 1703 C C . ILE A 1 205 ? -41.522 -4.720 29.663 1.00 72.88 205 ILE A C 1
ATOM 1705 O O . ILE A 1 205 ? -42.181 -5.747 29.848 1.00 72.88 205 ILE A O 1
ATOM 1709 N N . ALA A 1 206 ? -41.413 -3.784 30.610 1.00 71.12 206 ALA A N 1
ATOM 1710 C CA . ALA A 1 206 ? -42.056 -3.903 31.917 1.00 71.12 206 ALA A CA 1
ATOM 1711 C C . ALA A 1 206 ? -43.597 -3.859 31.842 1.00 71.12 206 ALA A C 1
ATOM 1713 O O . ALA A 1 206 ? -44.267 -4.511 32.644 1.00 71.12 206 ALA A O 1
ATOM 1714 N N . TYR A 1 207 ? -44.179 -3.125 30.885 1.00 62.03 207 TYR A N 1
ATOM 1715 C CA . TYR A 1 207 ? -45.633 -3.114 30.665 1.00 62.03 207 TYR A CA 1
ATOM 1716 C C . TYR A 1 207 ? -46.142 -4.421 30.038 1.00 62.03 207 TYR A C 1
ATOM 1718 O O . TYR A 1 207 ? -47.110 -5.000 30.527 1.00 62.03 207 TYR A O 1
ATOM 1726 N N . THR A 1 208 ? -45.457 -4.942 29.020 1.00 66.69 208 THR A N 1
ATOM 1727 C CA . THR A 1 208 ? -45.856 -6.185 28.326 1.00 66.69 208 THR A CA 1
ATOM 1728 C C . THR A 1 208 ? -45.727 -7.440 29.196 1.00 66.69 208 THR A C 1
ATOM 1730 O O . THR A 1 208 ? -46.533 -8.363 29.084 1.00 66.69 208 THR A O 1
ATOM 1733 N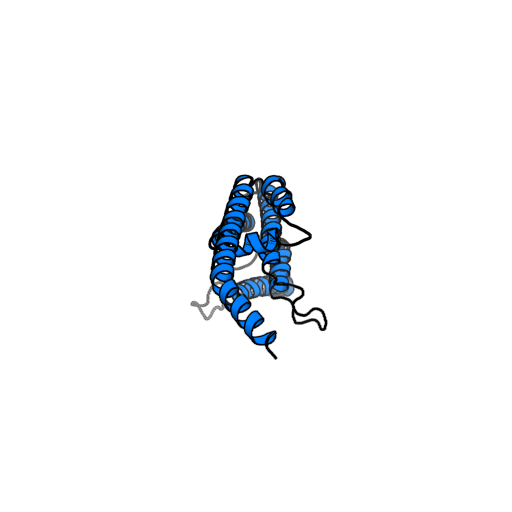 N . THR A 1 209 ? -44.772 -7.474 30.129 1.00 61.50 209 THR A N 1
ATOM 1734 C CA . THR A 1 209 ? -44.640 -8.581 31.097 1.00 61.50 209 THR A CA 1
ATOM 1735 C C . THR A 1 209 ? -45.734 -8.593 32.168 1.00 61.50 209 THR A C 1
ATOM 1737 O O . THR A 1 209 ? -46.054 -9.663 32.686 1.00 61.50 209 THR A O 1
ATOM 1740 N N . LYS A 1 210 ? -46.358 -7.446 32.475 1.00 59.09 210 LYS A N 1
ATOM 1741 C CA . LYS A 1 210 ? -47.490 -7.374 33.415 1.00 59.09 210 LYS A CA 1
ATOM 1742 C C . LYS A 1 210 ? -48.820 -7.811 32.801 1.00 59.09 210 LYS A C 1
ATOM 1744 O O . LYS A 1 210 ? -49.634 -8.387 33.514 1.00 59.09 210 LYS A O 1
ATOM 1749 N N . GLU A 1 211 ? -49.030 -7.596 31.504 1.00 56.25 211 GLU A N 1
ATOM 1750 C CA . GLU A 1 211 ? -50.242 -8.065 30.812 1.00 56.25 211 GLU A CA 1
ATOM 1751 C C . GLU A 1 211 ? -50.244 -9.589 30.580 1.00 56.25 211 GLU A C 1
ATOM 1753 O O . GLU A 1 211 ? -51.306 -10.201 30.564 1.00 56.25 211 GLU A O 1
ATOM 1758 N N . GLY A 1 212 ? -49.072 -10.231 30.487 1.00 56.38 212 GLY A N 1
ATOM 1759 C CA . GLY A 1 212 ? -48.947 -11.685 30.291 1.00 56.38 212 GLY A CA 1
ATOM 1760 C C . GLY A 1 212 ? -49.030 -12.560 31.554 1.00 56.38 212 GLY A C 1
ATOM 1761 O O . GLY A 1 212 ? -49.045 -13.781 31.432 1.00 56.38 212 GLY A O 1
ATOM 1762 N N . GLN A 1 213 ? -49.063 -11.978 32.759 1.00 53.28 213 GLN A N 1
ATOM 1763 C CA . GLN A 1 213 ? -49.193 -12.714 34.035 1.00 53.28 213 GLN A CA 1
ATOM 1764 C C . GLN A 1 213 ? -50.602 -12.626 34.652 1.00 53.28 213 GLN A C 1
ATOM 1766 O O . GLN A 1 213 ? -50.828 -13.128 35.753 1.00 53.28 213 GLN A O 1
ATOM 1771 N N . GLY A 1 214 ? -51.548 -11.993 33.954 1.00 53.88 214 GLY A N 1
ATOM 1772 C CA . GLY A 1 214 ? -52.949 -11.867 34.352 1.00 53.88 214 GLY A CA 1
ATOM 1773 C C . GLY A 1 214 ? -53.886 -12.650 33.435 1.00 53.88 214 GLY A C 1
ATOM 1774 O O . GLY A 1 214 ? -54.725 -12.045 32.774 1.00 53.88 214 GLY A O 1
ATOM 1775 N N . SER A 1 215 ? -53.743 -13.975 33.379 1.00 39.56 215 SER A N 1
ATOM 1776 C CA . SER A 1 215 ? -54.712 -14.890 32.752 1.00 39.56 215 SER A CA 1
ATOM 1777 C C . SER A 1 215 ? -54.692 -16.250 33.429 1.00 39.56 215 SER A C 1
ATOM 1779 O O . SER A 1 215 ? -53.577 -16.816 33.502 1.00 39.56 215 SER A O 1
#

Sequence (215 aa):
MRICLSLTSVEHLLTWDRLILALELRSAIELYQSRWQKPKNDPVHRDLTKDFLSAVDWAELERFHDFLKPFYILTKTMEGNASKPGAEGGHGAVWETLKTMDYLFVKFKQAAEETQFEEPSHFKSGIDCGWAKLEDYYIKTDRTPIYRAALALHPSYGYDYFERHWKNAMDRPQWYSDMQSAVGSLFDEYVRQAELIWEEVNPLIAYTTKEGQGS

Secondary structure (DSSP, 8-state):
--TTTHHHHHHHHHHHHHHHHHHHTHHHHHHHHHH----TT-TTS---GGGPPPHHHHHHHHHHHHHHHHHHHHHHHHTT-TTSTT-TTSS--HHHHHHHHHHHHHHHHHHHHHHTTSPP-HHHHHHHHHHHHHHHHHHHHHT-THHHHHHHT-TTTHHHHHIIIIIIIS--HHHHHHHHHHHHHHHHHHHHHHHHHHHHHHHHHHHHHHHTT--

Radius of gyratio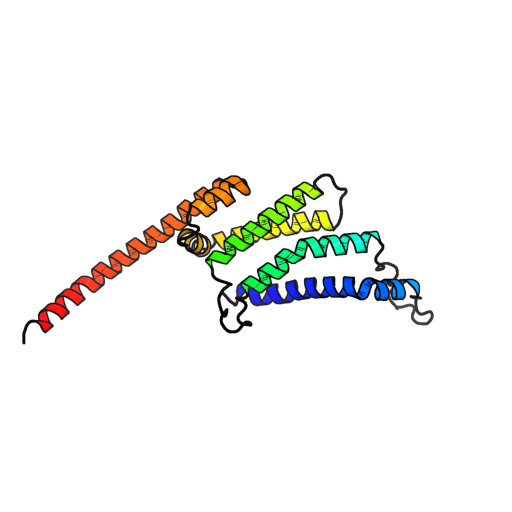n: 26.45 Å; chains: 1; bounding box: 77×36×82 Å

pLDDT: mean 85.64, std 15.27, range [30.72, 96.44]

Organism: NCBI:txid96318

Foldseek 3Di:
DCPPCVPVVVVVVVVLVVLVVCLVCVVVLVVCLVPDDDPPPCPVDDDCVVVDQDPVNSVLSVVVNVLCVLVNVLSVVLVQCCVDPPSRNVHVDLQVVVVSLLVNLLSLVVVQVVCVPPDDDPNNVVSVVVNVVSVVVVVVCLVALCSLLSNLPPPVQHLVVCCCRQVPVVVHPVVSVSNVVRNVVVVVVVVVVVVVVCVVCVVVVVVVVVVVVPD